Protein AF-A0A2H8TUA4-F1 (afdb_monomer)

Organism: NCBI:txid742174

Nearest PDB structures (foldseek):
  4raj-assembly1_A  TM=9.128E-01  e=1.395E-07  Chlamydomonas reinhardtii
  7eqh-assembly2_B  TM=8.748E-01  e=7.065E-06  Arabidopsis thaliana
  4g7l-assembly1_A  TM=9.009E-01  e=6.701E-05  Rattus norvegicus
  7cka-assembly1_A  TM=8.366E-01  e=1.831E-04  Glycine max
  1rtw-assembly1_D  TM=6.556E-01  e=1.230E-01  Pyrococcus furiosus DSM 3638

Radius of gyration: 21.89 Å; Cα contacts (8 Å, |Δi|>4): 173; chains: 1; bounding box: 57×58×51 Å

Foldseek 3Di:
DLDPLLVLLLLLLVLLLLVLLQVLLVDDDPLNSVLLVVLPQQRQNVLSVQLNCVSQNPCRDPDADPLSVVSVVVQVVCCVVPSCLCLLVSLCVSLCLLPCVVVVLVVVCVSDPPSGSSSSSDGPDDSVVSNVSSVVSVVVSVVPDDPVVVVSSVVSNVVSVVSSVVSSVPSDDDPVVVVVVVVVVVVVVVVVVVVVVVVVVVVVVVD

InterPro domains:
  IPR002051 Haem oxygenase [PR00088] (7-32)
  IPR002051 Haem oxygenase [PR00088] (83-104)
  IPR002051 Haem oxygenase [PR00088] (156-174)
  IPR002051 Haem oxygenase [PTHR10720] (2-172)
  IPR002051 Haem oxygenase [cd19165] (3-171)
  IPR016053 Haem oxygenase-like [PF01126] (10-170)
  IPR016084 Haem oxygenase-like, multi-helical [G3DSA:1.20.910.10] (1-188)
  IPR016084 Haem oxygenase-like, multi-helical [SSF48613] (3-172)

Sequence (207 aa):
MTDSKVWVEGLRRFYVVYQYLEIAMKKEENYNLHKFGQINGLFRTQPFESSLKHYLGDKWPSGITKAMAEYSNYLISLENENHVLLSPFIYHMYMGILSGGQILMAKQRMAFSDGKGSEAFYFDINVREAKNQLRNEMNSLAEKLDDETKLRLLKESKMVYLLNNKLVKEVKVPTEILLIKLIFVIGIFILVILLWKVSKKFLMVLF

pLDDT: mean 90.14, std 9.54, range [46.91, 98.62]

Structure (mmCIF, N/CA/C/O backbone):
data_AF-A0A2H8TUA4-F1
#
_entry.id   AF-A0A2H8TUA4-F1
#
loop_
_atom_site.group_PDB
_atom_site.id
_atom_site.type_symbol
_atom_site.label_atom_id
_atom_site.label_alt_id
_atom_site.label_comp_id
_atom_site.label_asym_id
_atom_site.label_entity_id
_atom_site.label_seq_id
_atom_site.pdbx_PDB_ins_code
_atom_site.Cartn_x
_atom_site.Cartn_y
_atom_site.Cartn_z
_atom_site.occupancy
_atom_site.B_iso_or_equiv
_atom_site.auth_seq_id
_atom_site.auth_comp_id
_atom_site.auth_asym_id
_atom_site.auth_atom_id
_atom_site.pdbx_PDB_model_num
ATOM 1 N N . MET A 1 1 ? 11.057 3.716 -16.770 1.00 46.91 1 MET A N 1
ATOM 2 C CA . MET A 1 1 ? 10.650 2.302 -16.834 1.00 46.91 1 MET A CA 1
ATOM 3 C C . MET A 1 1 ? 9.988 2.151 -18.185 1.00 46.91 1 MET A C 1
ATOM 5 O O . MET A 1 1 ? 8.851 2.561 -18.317 1.00 46.91 1 MET A O 1
ATOM 9 N N . THR A 1 2 ? 10.748 1.739 -19.195 1.00 51.72 2 THR A N 1
ATOM 10 C CA . THR A 1 2 ? 10.261 1.476 -20.564 1.00 51.72 2 THR A CA 1
ATOM 11 C C . THR A 1 2 ? 10.291 -0.020 -20.888 1.00 51.72 2 THR A C 1
ATOM 13 O O . THR A 1 2 ? 9.857 -0.424 -21.955 1.00 51.72 2 THR A O 1
ATOM 16 N N . ASP A 1 3 ? 10.782 -0.847 -19.958 1.00 67.38 3 ASP A N 1
ATOM 17 C CA . ASP A 1 3 ? 10.749 -2.301 -20.065 1.00 67.38 3 ASP A CA 1
ATOM 18 C C . ASP A 1 3 ? 9.440 -2.826 -19.461 1.00 67.38 3 ASP A C 1
ATOM 20 O O . ASP A 1 3 ? 9.183 -2.664 -18.259 1.00 67.38 3 ASP A O 1
ATOM 24 N N . SER A 1 4 ? 8.615 -3.447 -20.306 1.00 73.25 4 SER A N 1
ATOM 25 C CA . SER A 1 4 ? 7.340 -4.051 -19.922 1.00 73.25 4 SER A CA 1
ATOM 26 C C . SER A 1 4 ? 7.505 -5.143 -18.864 1.00 73.25 4 SER A C 1
ATOM 28 O O . SER A 1 4 ? 6.641 -5.267 -18.004 1.00 73.25 4 SER A O 1
ATOM 30 N N . LYS A 1 5 ? 8.629 -5.873 -18.817 1.00 81.12 5 LYS A N 1
ATOM 31 C CA . LYS A 1 5 ? 8.867 -6.921 -17.807 1.00 81.12 5 LYS A CA 1
ATOM 32 C C . LYS A 1 5 ? 9.037 -6.341 -16.408 1.00 81.12 5 LYS A C 1
ATOM 34 O O . LYS A 1 5 ? 8.449 -6.842 -15.455 1.00 81.12 5 LYS A O 1
ATOM 39 N N . VAL A 1 6 ? 9.815 -5.265 -16.284 1.00 83.25 6 VAL A N 1
ATOM 40 C CA . VAL A 1 6 ? 10.033 -4.559 -15.007 1.00 83.25 6 VAL A CA 1
ATOM 41 C C . VAL A 1 6 ? 8.715 -3.970 -14.498 1.00 83.25 6 VAL A C 1
ATOM 43 O O . VAL A 1 6 ? 8.428 -4.027 -13.303 1.00 83.25 6 VAL A O 1
ATOM 46 N N . TRP A 1 7 ? 7.910 -3.420 -15.410 1.00 84.94 7 TRP A N 1
ATOM 47 C CA . TRP A 1 7 ? 6.588 -2.884 -15.100 1.00 84.94 7 TRP A CA 1
ATOM 48 C C . TRP A 1 7 ? 5.627 -3.965 -14.589 1.00 84.94 7 TRP A C 1
ATOM 50 O O . TRP A 1 7 ? 5.061 -3.838 -13.502 1.00 84.94 7 TRP A O 1
ATOM 60 N N . VAL A 1 8 ? 5.498 -5.054 -15.345 1.00 88.44 8 VAL A N 1
ATOM 61 C CA . VAL A 1 8 ? 4.614 -6.182 -15.037 1.00 88.44 8 VAL A CA 1
ATOM 62 C C . VAL A 1 8 ? 4.986 -6.852 -13.723 1.00 88.44 8 VAL A C 1
ATOM 64 O O . VAL A 1 8 ? 4.109 -7.176 -12.925 1.00 88.44 8 VAL A O 1
ATOM 67 N N . GLU A 1 9 ? 6.278 -7.011 -13.448 1.00 89.56 9 GLU A N 1
ATOM 68 C CA . GLU A 1 9 ? 6.712 -7.623 -12.197 1.00 89.56 9 GLU A CA 1
ATOM 69 C C . GLU A 1 9 ? 6.436 -6.718 -10.986 1.00 89.56 9 GLU A C 1
ATOM 71 O O . GLU A 1 9 ? 6.086 -7.208 -9.912 1.00 89.56 9 GLU A O 1
ATOM 76 N N . GLY A 1 10 ? 6.507 -5.394 -11.163 1.00 91.00 10 GLY A N 1
ATOM 77 C CA . GLY A 1 10 ? 6.027 -4.438 -10.167 1.00 91.00 10 GLY A CA 1
ATOM 78 C C . GLY A 1 10 ? 4.527 -4.592 -9.901 1.00 91.00 10 GLY A C 1
ATOM 79 O O . GLY A 1 10 ? 4.127 -4.745 -8.746 1.00 91.00 10 GLY A O 1
ATOM 80 N N . LEU A 1 11 ? 3.708 -4.614 -10.959 1.00 92.25 11 LEU A N 1
ATOM 81 C CA . LEU A 1 11 ? 2.258 -4.811 -10.854 1.00 92.25 11 LEU A CA 1
ATOM 82 C C . LEU A 1 11 ? 1.916 -6.093 -10.081 1.00 92.25 11 LEU A C 1
ATOM 84 O O . LEU A 1 11 ? 1.152 -6.055 -9.120 1.00 92.25 11 LEU A O 1
ATOM 88 N N . ARG A 1 12 ? 2.521 -7.219 -10.469 1.00 92.69 12 ARG A N 1
ATOM 89 C CA . ARG A 1 12 ? 2.237 -8.549 -9.913 1.00 92.69 12 ARG A CA 1
ATOM 90 C C . ARG A 1 12 ? 2.533 -8.646 -8.419 1.00 92.69 12 ARG A C 1
ATOM 92 O O . ARG A 1 12 ? 1.794 -9.281 -7.672 1.00 92.69 12 ARG A O 1
ATOM 99 N N . ARG A 1 13 ? 3.613 -8.008 -7.975 1.00 93.69 13 ARG A N 1
ATOM 100 C CA . ARG A 1 13 ? 4.039 -8.032 -6.571 1.00 93.69 13 ARG A CA 1
ATOM 101 C C . ARG A 1 13 ? 3.135 -7.203 -5.682 1.00 93.69 13 ARG A C 1
ATOM 103 O O . ARG A 1 13 ? 2.771 -7.653 -4.601 1.00 93.69 13 ARG A O 1
ATOM 110 N N . PHE A 1 14 ? 2.761 -6.011 -6.139 1.00 95.56 14 PHE A N 1
ATOM 111 C CA . PHE A 1 14 ? 1.869 -5.148 -5.374 1.00 95.56 14 PHE A CA 1
ATOM 112 C C . PHE A 1 14 ? 0.414 -5.624 -5.416 1.00 95.56 14 PHE A C 1
ATOM 114 O O . PHE A 1 14 ? -0.281 -5.437 -4.423 1.00 95.56 14 PHE A O 1
ATOM 121 N N . TYR A 1 15 ? -0.020 -6.307 -6.482 1.00 95.62 15 TYR A N 1
ATOM 122 C CA . TYR A 1 15 ? -1.340 -6.946 -6.555 1.00 95.62 15 TYR A CA 1
ATOM 123 C C . TYR A 1 15 ? -1.636 -7.815 -5.327 1.00 95.62 15 TYR A C 1
ATOM 125 O O . TYR A 1 15 ? -2.668 -7.627 -4.693 1.00 95.62 15 TYR A O 1
ATOM 133 N N . VAL A 1 16 ? -0.709 -8.699 -4.940 1.00 94.25 16 VAL A N 1
ATOM 134 C CA . VAL A 1 16 ? -0.901 -9.597 -3.786 1.00 94.25 16 VAL A CA 1
ATOM 135 C C . VAL A 1 16 ? -1.083 -8.818 -2.480 1.00 94.25 16 VAL A C 1
ATOM 137 O O . VAL A 1 16 ? -1.882 -9.210 -1.633 1.00 94.25 16 VAL A O 1
ATOM 140 N N . VAL A 1 17 ? -0.392 -7.684 -2.328 1.00 97.00 17 VAL A N 1
ATOM 141 C CA . VAL A 1 17 ? -0.543 -6.814 -1.153 1.00 97.00 17 VAL A CA 1
ATOM 142 C C . VAL A 1 17 ? -1.923 -6.153 -1.146 1.00 97.00 17 VAL A C 1
ATOM 144 O O . VAL A 1 17 ? -2.620 -6.225 -0.138 1.00 97.00 17 VAL A O 1
ATOM 147 N N . TYR A 1 18 ? -2.349 -5.548 -2.260 1.00 97.69 18 TYR A N 1
ATOM 148 C CA . TYR A 1 18 ? -3.673 -4.917 -2.357 1.00 97.69 18 TYR A CA 1
ATOM 149 C C . TYR A 1 18 ? -4.806 -5.921 -2.160 1.00 97.69 18 TYR A C 1
ATOM 151 O O . TYR A 1 18 ? -5.717 -5.653 -1.382 1.00 97.69 18 TYR A O 1
ATOM 159 N N . GLN A 1 19 ? -4.708 -7.092 -2.789 1.00 96.50 19 GLN A N 1
ATOM 160 C CA . GLN A 1 19 ? -5.686 -8.163 -2.639 1.00 96.50 19 GLN A CA 1
ATOM 161 C C . GLN A 1 19 ? -5.851 -8.564 -1.173 1.00 96.50 19 GLN A C 1
ATOM 163 O O . GLN A 1 19 ? -6.978 -8.648 -0.685 1.00 96.50 19 GLN A O 1
ATOM 168 N N . TYR A 1 20 ? -4.743 -8.761 -0.454 1.00 97.19 20 TYR A N 1
ATOM 169 C CA . TYR A 1 20 ? -4.793 -9.108 0.962 1.00 97.19 20 TYR A CA 1
ATOM 170 C C . TYR A 1 20 ? -5.475 -8.015 1.791 1.00 97.19 20 TYR A C 1
ATOM 172 O O . TYR A 1 20 ? -6.415 -8.288 2.536 1.00 97.19 20 TYR A O 1
ATOM 180 N N . LEU A 1 21 ? -5.029 -6.764 1.637 1.00 97.69 21 LEU A N 1
ATOM 181 C CA . LEU A 1 21 ? -5.564 -5.634 2.399 1.00 97.69 21 LEU A CA 1
ATOM 182 C C . LEU A 1 21 ? -7.048 -5.389 2.097 1.00 97.69 21 LEU A C 1
ATOM 184 O O . LEU A 1 21 ? -7.801 -5.030 2.994 1.00 97.69 21 LEU A O 1
ATOM 188 N N . GLU A 1 22 ? -7.495 -5.604 0.861 1.00 97.44 22 GLU A N 1
ATOM 189 C CA . GLU A 1 22 ? -8.906 -5.468 0.485 1.00 97.44 22 GLU A CA 1
ATOM 190 C C . GLU A 1 22 ? -9.790 -6.589 1.016 1.00 97.44 22 GLU A C 1
ATOM 192 O O . GLU A 1 22 ? -10.940 -6.333 1.367 1.00 97.44 22 GLU A O 1
ATOM 197 N N . ILE A 1 23 ? -9.272 -7.814 1.108 1.00 95.50 23 ILE A N 1
ATOM 198 C CA . ILE A 1 23 ? -9.969 -8.902 1.802 1.00 95.50 23 ILE A CA 1
ATOM 199 C C . ILE A 1 23 ? -10.092 -8.563 3.289 1.00 95.50 23 ILE A C 1
ATOM 201 O O . ILE A 1 23 ? -11.186 -8.675 3.837 1.00 95.50 23 ILE A O 1
ATOM 205 N N . ALA A 1 24 ? -9.014 -8.089 3.919 1.00 94.06 24 ALA A N 1
ATOM 206 C CA . ALA A 1 24 ? -9.027 -7.677 5.320 1.00 94.06 24 ALA A CA 1
ATOM 207 C C . ALA A 1 24 ? -10.022 -6.530 5.574 1.00 94.06 24 ALA A C 1
ATOM 209 O O . ALA A 1 24 ? -10.840 -6.624 6.480 1.00 94.06 24 ALA A O 1
ATOM 210 N N . MET A 1 25 ? -10.052 -5.501 4.718 1.00 94.88 25 MET A N 1
ATOM 211 C CA . MET A 1 25 ? -11.029 -4.405 4.815 1.00 94.88 25 MET A CA 1
ATOM 212 C C . MET A 1 25 ? -12.484 -4.858 4.636 1.00 94.88 25 MET A C 1
ATOM 214 O O . MET A 1 25 ? -13.387 -4.133 5.022 1.00 94.88 25 MET A O 1
ATOM 218 N N . LYS A 1 26 ? -12.767 -6.019 4.044 1.00 92.62 26 LYS A N 1
ATOM 219 C CA . LYS A 1 26 ? -14.152 -6.514 3.941 1.00 92.62 26 LYS A CA 1
ATOM 220 C C . LYS A 1 26 ? -14.632 -7.211 5.212 1.00 92.62 26 LYS A C 1
ATOM 222 O O . LYS A 1 26 ? -15.828 -7.466 5.326 1.00 92.62 26 LYS A O 1
ATOM 227 N N . LYS A 1 27 ? -13.731 -7.542 6.138 1.00 88.12 27 LYS A N 1
ATOM 228 C CA . LYS A 1 27 ? -14.092 -8.189 7.398 1.00 88.12 27 LYS A CA 1
ATOM 229 C C . LYS A 1 27 ? -14.701 -7.165 8.350 1.00 88.12 27 LYS A C 1
ATOM 231 O O . LYS A 1 27 ? -14.191 -6.056 8.522 1.00 88.12 27 LYS A O 1
ATOM 236 N N . GLU A 1 28 ? -15.811 -7.544 8.966 1.00 78.62 28 GLU A N 1
ATOM 237 C CA . GLU A 1 28 ? -16.419 -6.768 10.036 1.00 78.62 28 GLU A CA 1
ATOM 238 C C . GLU A 1 28 ? -15.830 -7.235 11.366 1.00 78.62 28 GLU A C 1
ATOM 240 O O . GLU A 1 28 ? -16.169 -8.295 11.883 1.00 78.62 28 GLU A O 1
ATOM 245 N N . GLU A 1 29 ? -14.887 -6.456 11.884 1.00 78.44 29 GLU A N 1
ATOM 246 C CA . GLU A 1 29 ? -14.172 -6.738 13.125 1.00 78.44 29 GLU A CA 1
ATOM 247 C C . GLU A 1 29 ? -14.068 -5.475 13.991 1.00 78.44 29 GLU A C 1
ATOM 249 O O . GLU A 1 29 ? -14.422 -4.360 13.581 1.00 78.44 29 GLU A O 1
ATOM 254 N N . ASN A 1 30 ? -13.534 -5.649 15.202 1.00 67.00 30 ASN A N 1
ATOM 255 C CA . ASN A 1 30 ? -13.221 -4.548 16.102 1.00 67.00 30 ASN A CA 1
ATOM 256 C C . ASN A 1 30 ? -12.363 -3.481 15.398 1.00 67.00 30 ASN A C 1
ATOM 258 O O . ASN A 1 30 ? -11.521 -3.774 14.552 1.00 67.00 30 ASN A O 1
ATOM 262 N N . TYR A 1 31 ? -12.591 -2.217 15.762 1.00 76.06 31 TYR A N 1
ATOM 263 C CA . TYR A 1 31 ? -11.942 -1.029 15.187 1.00 76.06 31 TYR A CA 1
ATOM 264 C C . TYR A 1 31 ? -12.339 -0.658 13.742 1.00 76.06 31 TYR A C 1
ATOM 266 O O . TYR A 1 31 ? -11.940 0.407 13.273 1.00 76.06 31 TYR A O 1
ATOM 274 N N . ASN A 1 32 ? -13.234 -1.420 13.097 1.00 83.06 32 ASN A N 1
ATOM 275 C CA . ASN A 1 32 ? -13.940 -1.051 11.860 1.00 83.06 32 ASN A CA 1
ATOM 276 C C . ASN A 1 32 ? -13.032 -0.695 10.663 1.00 83.06 32 ASN A C 1
ATOM 278 O O . ASN A 1 32 ? -13.257 0.322 10.000 1.00 83.06 32 ASN A O 1
ATOM 282 N N . LEU A 1 33 ? -12.034 -1.527 10.334 1.00 91.19 33 LEU A N 1
ATOM 283 C CA . L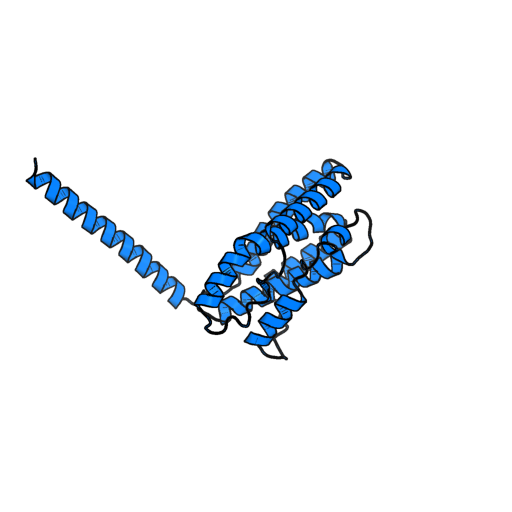EU A 1 33 ? -11.208 -1.297 9.133 1.00 91.19 33 LEU A CA 1
ATOM 284 C C . LEU A 1 33 ? -12.026 -1.266 7.829 1.00 91.19 33 LEU A C 1
ATOM 286 O O . LEU A 1 33 ? -11.604 -0.646 6.853 1.00 91.19 33 LEU A O 1
ATOM 290 N N . HIS A 1 34 ? -13.232 -1.836 7.831 1.00 91.44 34 HIS A N 1
ATOM 291 C CA . HIS A 1 34 ? -14.175 -1.736 6.720 1.00 91.44 34 HIS A CA 1
ATOM 292 C C . HIS A 1 34 ? -14.546 -0.310 6.318 1.00 91.44 34 HIS A C 1
ATOM 294 O O . HIS A 1 34 ? -14.913 -0.089 5.165 1.00 91.44 34 HIS A O 1
ATOM 300 N N . LYS A 1 35 ? -14.392 0.677 7.207 1.00 93.44 35 LYS A N 1
ATOM 301 C CA . LYS A 1 35 ? -14.627 2.086 6.870 1.00 93.44 35 LYS A CA 1
ATOM 302 C C . LYS A 1 35 ? -13.670 2.604 5.803 1.00 93.44 35 LYS A C 1
ATOM 304 O O . LYS A 1 35 ? -14.096 3.326 4.907 1.00 93.44 35 LYS A O 1
ATOM 309 N N . PHE A 1 36 ? -12.409 2.162 5.814 1.00 95.50 36 PHE A N 1
ATOM 310 C CA . PHE A 1 36 ? -11.481 2.458 4.717 1.00 95.50 36 PHE A CA 1
ATOM 311 C C . PHE A 1 36 ? -12.000 1.893 3.387 1.00 95.50 36 PHE A C 1
ATOM 313 O O . PHE A 1 36 ? -11.874 2.540 2.350 1.00 95.50 36 PHE A O 1
ATOM 320 N N . GLY A 1 37 ? -12.631 0.715 3.418 1.00 92.12 37 GLY A N 1
ATOM 321 C CA . GLY A 1 37 ? -13.225 0.078 2.243 1.00 92.12 37 GLY A CA 1
ATOM 322 C C . GLY A 1 37 ? -14.530 0.703 1.746 1.00 92.12 37 GLY A C 1
ATOM 323 O O . GLY A 1 37 ? -14.942 0.411 0.627 1.00 92.12 37 GLY A O 1
ATOM 324 N N . GLN A 1 38 ? -15.161 1.585 2.526 1.00 93.88 38 GLN A N 1
ATOM 325 C CA . GLN A 1 38 ? -16.348 2.344 2.111 1.00 93.88 38 GLN A CA 1
ATOM 326 C C . GLN A 1 38 ? -16.000 3.586 1.277 1.00 93.88 38 GLN A C 1
ATOM 328 O O . GLN A 1 38 ? -16.890 4.205 0.693 1.00 93.88 38 GLN A O 1
ATOM 333 N N . ILE A 1 39 ? -14.715 3.946 1.182 1.00 95.38 39 ILE A N 1
ATOM 334 C CA . ILE A 1 39 ? -14.248 5.012 0.294 1.00 95.38 39 ILE A CA 1
ATOM 335 C C . ILE A 1 39 ? -14.488 4.566 -1.153 1.00 95.38 39 ILE A C 1
ATOM 337 O O . ILE A 1 39 ? -13.837 3.650 -1.664 1.00 95.38 39 ILE A O 1
ATOM 341 N N . ASN A 1 40 ? -15.452 5.214 -1.811 1.00 92.94 40 ASN A N 1
ATOM 342 C CA . ASN A 1 40 ? -15.892 4.826 -3.146 1.00 92.94 40 ASN A CA 1
ATOM 343 C C . ASN A 1 40 ? -14.726 4.844 -4.147 1.00 92.94 40 ASN A C 1
ATOM 345 O O . ASN A 1 40 ? -13.887 5.745 -4.133 1.00 92.94 40 ASN A O 1
ATOM 349 N N . GLY A 1 41 ? -14.672 3.830 -5.009 1.00 94.44 41 GLY A N 1
ATOM 350 C CA . GLY A 1 41 ? -13.649 3.692 -6.042 1.00 94.44 41 GLY A CA 1
ATOM 351 C C . GLY A 1 41 ? -12.228 3.468 -5.517 1.00 94.44 41 GLY A C 1
ATOM 352 O O . GLY A 1 41 ? -11.291 3.526 -6.310 1.00 94.44 41 GLY A O 1
ATOM 353 N N . LEU A 1 42 ? -12.019 3.207 -4.221 1.00 95.81 42 LEU A N 1
ATOM 354 C CA . LEU A 1 42 ? -10.672 3.049 -3.672 1.00 95.81 42 LEU A CA 1
ATOM 355 C C . LEU A 1 42 ? -10.017 1.726 -4.097 1.00 95.81 42 LEU A C 1
ATOM 357 O O . LEU A 1 42 ? -8.874 1.740 -4.551 1.00 95.81 42 LEU A O 1
ATOM 361 N N . PHE A 1 43 ? -10.742 0.608 -4.003 1.00 97.31 43 PHE A N 1
ATOM 362 C CA . PHE A 1 43 ? -10.227 -0.748 -4.245 1.00 97.31 43 PHE A CA 1
ATOM 363 C C . PHE A 1 43 ? -9.527 -0.910 -5.595 1.00 97.31 43 PHE A C 1
ATOM 365 O O . PHE A 1 43 ? -9.982 -0.409 -6.623 1.00 97.31 43 PHE A O 1
ATOM 372 N N . ARG A 1 44 ? -8.395 -1.611 -5.570 1.00 96.75 44 ARG A N 1
ATOM 373 C CA . ARG A 1 44 ? -7.441 -1.785 -6.660 1.00 96.75 44 ARG A CA 1
ATOM 374 C C . ARG A 1 44 ? -7.263 -3.227 -7.120 1.00 96.75 44 ARG A C 1
ATOM 376 O O . ARG A 1 44 ? -6.720 -3.388 -8.206 1.00 96.75 44 ARG A O 1
ATOM 383 N N . THR A 1 45 ? -7.738 -4.251 -6.407 1.00 96.88 45 THR A N 1
ATOM 384 C CA . THR A 1 45 ? -7.576 -5.664 -6.828 1.00 96.88 45 THR A CA 1
ATOM 385 C C . THR A 1 45 ? -8.005 -5.898 -8.281 1.00 96.88 45 THR A C 1
ATOM 387 O O . THR A 1 45 ? -7.197 -6.339 -9.096 1.00 96.88 45 THR A O 1
ATOM 390 N N . GLN A 1 46 ? -9.238 -5.521 -8.637 1.00 96.06 46 GLN A N 1
ATOM 391 C CA . GLN A 1 46 ? -9.760 -5.665 -10.003 1.00 96.06 46 GLN A CA 1
ATOM 392 C C . GLN A 1 46 ? -8.997 -4.805 -11.034 1.00 96.06 46 GLN A C 1
ATOM 394 O O . GLN A 1 46 ? -8.630 -5.319 -12.092 1.00 96.06 46 GLN A O 1
ATOM 399 N N . PRO A 1 47 ? -8.690 -3.520 -10.761 1.00 95.81 47 PRO A N 1
ATOM 400 C CA . PRO A 1 47 ? -7.788 -2.741 -11.606 1.00 95.81 47 PRO A CA 1
ATOM 401 C C . PRO A 1 47 ? -6.411 -3.384 -11.843 1.00 95.81 47 PRO A C 1
ATOM 403 O O . PRO A 1 47 ? -5.933 -3.394 -12.976 1.00 95.81 47 PRO A O 1
ATOM 406 N N . PHE A 1 48 ? -5.782 -3.962 -10.813 1.00 95.50 48 PHE A N 1
ATOM 407 C CA . PHE A 1 48 ? -4.528 -4.708 -10.962 1.00 95.50 48 PHE A CA 1
ATOM 408 C C . PHE A 1 48 ? -4.704 -5.951 -11.841 1.00 95.50 48 PHE A C 1
ATOM 410 O O . PHE A 1 48 ? -3.872 -6.182 -12.717 1.00 95.50 48 PHE A O 1
ATOM 417 N N . GLU A 1 49 ? -5.779 -6.721 -11.648 1.00 94.62 49 GLU A N 1
ATOM 418 C CA . GLU A 1 49 ? -6.129 -7.881 -12.484 1.00 94.62 49 GLU A CA 1
ATOM 419 C C . GLU A 1 49 ? -6.283 -7.493 -13.954 1.00 94.62 49 GLU A C 1
ATOM 421 O O . GLU A 1 49 ? -5.693 -8.133 -14.823 1.00 94.62 49 GLU A O 1
ATOM 426 N N . SER A 1 50 ? -7.006 -6.406 -14.236 1.00 93.56 50 SER A N 1
ATOM 427 C CA . SER A 1 50 ? -7.171 -5.884 -15.596 1.00 93.56 50 SER A CA 1
ATOM 428 C C . SER A 1 50 ? -5.827 -5.519 -16.224 1.00 93.56 50 SER A C 1
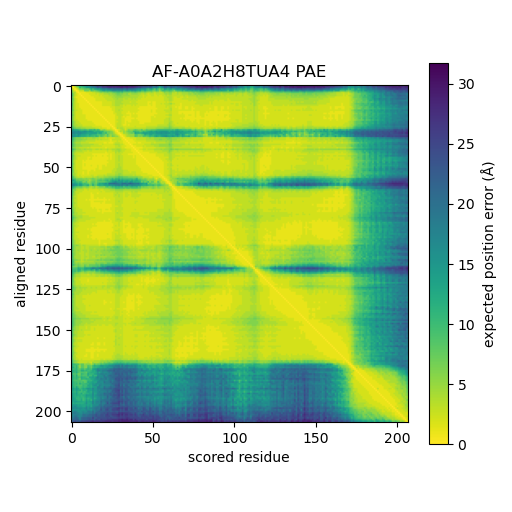ATOM 430 O O . SER A 1 50 ? -5.522 -5.943 -17.342 1.00 93.56 50 SER A O 1
ATOM 432 N N . SER A 1 51 ? -4.991 -4.777 -15.491 1.00 92.75 51 SER A N 1
ATOM 433 C CA . SER A 1 51 ? -3.675 -4.376 -15.983 1.00 92.75 51 SER A CA 1
ATOM 434 C C . SER A 1 51 ? -2.764 -5.569 -16.237 1.00 92.75 51 SER A C 1
ATOM 436 O O . SER A 1 51 ? -2.071 -5.627 -17.248 1.00 92.75 51 SER A O 1
ATOM 438 N N . LEU A 1 52 ? -2.766 -6.556 -15.349 1.00 92.38 52 LEU A N 1
ATOM 439 C CA . LEU A 1 52 ? -1.918 -7.726 -15.501 1.00 92.38 52 LEU A CA 1
ATOM 440 C C . LEU A 1 52 ? -2.419 -8.679 -16.594 1.00 92.38 52 LEU A C 1
ATOM 442 O O . LEU A 1 52 ? -1.594 -9.184 -17.354 1.00 92.38 52 LEU A O 1
ATOM 446 N N . LYS A 1 53 ? -3.737 -8.849 -16.756 1.00 91.88 53 LYS A N 1
ATOM 447 C CA . LYS A 1 53 ? -4.332 -9.574 -17.889 1.00 91.88 53 LYS A CA 1
ATOM 448 C C . LYS A 1 53 ? -3.956 -8.938 -19.225 1.00 91.88 53 LYS A C 1
ATOM 450 O O . LYS A 1 53 ? -3.665 -9.661 -20.174 1.00 91.88 53 LYS A O 1
ATOM 455 N N . HIS A 1 54 ? -3.905 -7.608 -19.301 1.00 90.44 54 HIS A N 1
ATOM 456 C CA . HIS A 1 54 ? -3.452 -6.915 -20.507 1.00 90.44 54 HIS A CA 1
ATOM 457 C C . HIS A 1 54 ? -2.019 -7.315 -20.905 1.00 90.44 54 HIS A C 1
ATOM 459 O O . HIS A 1 54 ? -1.756 -7.548 -22.082 1.00 90.44 54 HIS A O 1
ATOM 465 N N . TYR A 1 55 ? -1.102 -7.444 -19.940 1.00 87.94 55 TYR A N 1
ATOM 466 C CA . TYR A 1 55 ? 0.303 -7.750 -20.230 1.00 87.94 55 TYR A CA 1
ATOM 467 C C . TYR A 1 55 ? 0.649 -9.242 -20.309 1.00 87.94 55 TYR A C 1
ATOM 469 O O . TYR A 1 55 ? 1.593 -9.610 -21.006 1.00 87.94 55 TYR A O 1
ATOM 477 N N . LEU A 1 56 ? -0.052 -10.092 -19.558 1.00 88.62 56 LEU A N 1
ATOM 478 C CA . LEU A 1 56 ? 0.291 -11.508 -19.372 1.00 88.62 56 LEU A CA 1
ATOM 479 C C . LEU A 1 56 ? -0.763 -12.472 -19.938 1.00 88.62 56 LEU A C 1
ATOM 481 O O . LEU A 1 56 ? -0.529 -13.681 -19.963 1.00 88.62 56 LEU A O 1
ATOM 485 N N . GLY A 1 57 ? -1.908 -11.958 -20.394 1.00 88.81 57 GLY A N 1
ATOM 486 C CA . GLY A 1 57 ? -3.054 -12.760 -20.815 1.00 88.81 57 GLY A CA 1
ATOM 487 C C . GLY A 1 57 ? -3.804 -13.404 -19.643 1.00 88.81 57 GLY A C 1
ATOM 488 O O . GLY A 1 57 ? -3.526 -13.147 -18.472 1.00 88.81 57 GLY A O 1
ATOM 489 N N . ASP A 1 58 ? -4.762 -14.276 -19.962 1.00 84.69 58 ASP A N 1
ATOM 490 C CA . ASP A 1 58 ? -5.662 -14.901 -18.975 1.00 84.69 58 ASP A CA 1
ATOM 491 C C . ASP A 1 58 ? -4.965 -15.873 -18.007 1.00 84.69 58 ASP A C 1
ATOM 493 O O . ASP A 1 58 ? -5.490 -16.177 -16.938 1.00 84.69 58 ASP A O 1
ATOM 497 N N . LYS A 1 59 ? -3.780 -16.377 -18.371 1.00 81.12 59 LYS A N 1
ATOM 498 C CA . LYS A 1 59 ? -2.997 -17.346 -17.585 1.00 81.12 59 LYS A CA 1
ATOM 499 C C . LYS A 1 59 ? -1.700 -16.728 -17.062 1.00 81.12 59 LYS A C 1
ATOM 501 O O . LYS A 1 59 ? -0.622 -17.305 -17.199 1.00 81.12 59 LYS A O 1
ATOM 506 N N . TRP A 1 60 ? -1.803 -15.537 -16.483 1.00 80.50 60 TRP A N 1
ATOM 507 C CA . TRP A 1 60 ? -0.702 -14.887 -15.776 1.00 80.50 60 TRP A CA 1
ATOM 508 C C . TRP A 1 60 ? -0.049 -15.786 -14.697 1.00 80.50 60 TRP A C 1
ATOM 510 O O . TRP A 1 60 ? -0.750 -16.534 -14.010 1.00 80.50 60 TRP A O 1
ATOM 520 N N . PRO A 1 61 ? 1.289 -15.748 -14.522 1.00 66.81 61 PRO A N 1
ATOM 521 C CA . PRO A 1 61 ? 1.998 -16.676 -13.641 1.00 66.81 61 PRO A CA 1
ATOM 522 C C . PRO A 1 61 ? 1.742 -16.412 -12.150 1.00 66.81 61 PRO A C 1
ATOM 524 O O . PRO A 1 61 ? 1.883 -15.285 -11.671 1.00 66.81 61 PRO A O 1
ATOM 527 N N . SER A 1 62 ? 1.492 -17.478 -11.389 1.00 66.25 62 SER A N 1
ATOM 528 C CA . SER A 1 62 ? 1.210 -17.449 -9.943 1.00 66.25 62 SER A CA 1
ATOM 529 C C . SER A 1 62 ? 2.448 -17.535 -9.034 1.00 66.25 62 SER A C 1
ATOM 531 O O . SER A 1 62 ? 2.316 -17.634 -7.817 1.00 66.25 62 SER A O 1
ATOM 533 N N . GLY A 1 63 ? 3.667 -17.514 -9.585 1.00 82.31 63 GLY A N 1
ATOM 534 C CA . GLY A 1 63 ? 4.888 -17.794 -8.817 1.00 82.31 63 GLY A CA 1
ATOM 535 C C . GLY A 1 63 ? 5.223 -16.728 -7.767 1.00 82.31 63 GLY A C 1
ATOM 536 O O . GLY A 1 63 ? 5.669 -15.638 -8.107 1.00 82.31 63 GLY A O 1
ATOM 537 N N . ILE A 1 64 ? 5.061 -17.020 -6.482 1.00 86.62 64 ILE A N 1
ATOM 538 C CA . ILE A 1 64 ? 5.365 -16.082 -5.390 1.00 86.62 64 ILE A CA 1
ATOM 539 C C . ILE A 1 64 ? 6.889 -15.936 -5.221 1.00 86.62 64 ILE A C 1
ATOM 541 O O . ILE A 1 64 ? 7.608 -16.931 -5.148 1.00 86.62 64 ILE A O 1
ATOM 545 N N . THR A 1 65 ? 7.400 -14.699 -5.162 1.00 92.00 65 THR A N 1
ATOM 546 C CA . THR A 1 65 ? 8.818 -14.455 -4.832 1.00 92.00 65 THR A CA 1
ATOM 547 C C . THR A 1 65 ? 9.047 -14.476 -3.323 1.00 92.00 65 THR A C 1
ATOM 549 O O . THR A 1 65 ? 8.105 -14.385 -2.536 1.00 92.00 65 THR A O 1
ATOM 552 N N . LYS A 1 66 ? 10.311 -14.539 -2.891 1.00 94.25 66 LYS A N 1
ATOM 553 C CA . LYS A 1 66 ? 10.650 -14.513 -1.464 1.00 94.25 66 LYS A CA 1
ATOM 554 C C . LYS A 1 66 ? 10.115 -13.252 -0.776 1.00 94.25 66 LYS A C 1
ATOM 556 O O . LYS A 1 66 ? 9.456 -13.380 0.251 1.00 94.25 66 LYS A O 1
ATOM 561 N N . ALA A 1 67 ? 10.311 -12.059 -1.347 1.00 95.38 67 ALA A N 1
ATOM 562 C CA . 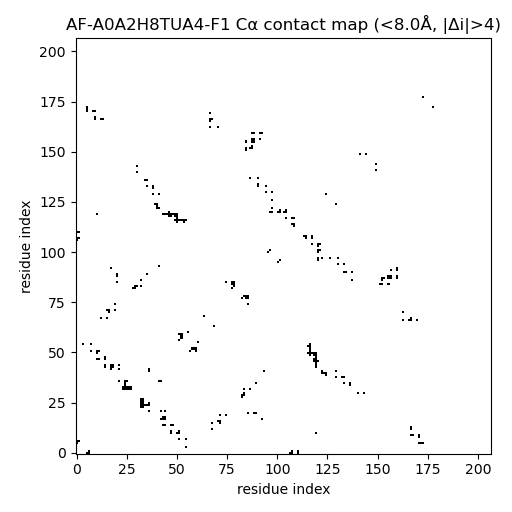ALA A 1 67 ? 9.777 -10.833 -0.752 1.00 95.38 67 ALA A CA 1
ATOM 563 C C . ALA A 1 67 ? 8.241 -10.792 -0.728 1.00 95.38 67 ALA A C 1
ATOM 565 O O . ALA A 1 67 ? 7.683 -10.262 0.228 1.00 95.38 67 ALA A O 1
ATOM 566 N N . MET A 1 68 ? 7.553 -11.357 -1.729 1.00 95.25 68 MET A N 1
ATOM 567 C CA . MET A 1 68 ? 6.087 -11.472 -1.698 1.00 95.25 68 MET A CA 1
ATOM 568 C C . MET A 1 68 ? 5.631 -12.366 -0.541 1.00 95.25 68 MET A C 1
ATOM 570 O O . MET A 1 68 ? 4.762 -11.963 0.224 1.00 95.25 68 MET A O 1
ATOM 574 N N . ALA A 1 69 ? 6.255 -13.537 -0.376 1.00 95.75 69 ALA A N 1
ATOM 575 C CA . ALA A 1 69 ? 5.946 -14.450 0.722 1.00 95.75 69 ALA A CA 1
ATOM 576 C C . ALA A 1 69 ? 6.231 -13.815 2.092 1.00 95.75 69 ALA A C 1
ATOM 578 O O . ALA A 1 69 ? 5.396 -13.893 2.987 1.00 95.75 69 ALA A O 1
ATOM 579 N N . GLU A 1 70 ? 7.378 -13.143 2.250 1.00 97.31 70 GLU A N 1
ATOM 580 C CA . GLU A 1 70 ? 7.709 -12.405 3.477 1.00 97.31 70 GLU A CA 1
ATOM 581 C C . GLU A 1 70 ? 6.661 -11.334 3.798 1.00 97.31 70 GLU A C 1
ATOM 583 O O . GLU A 1 70 ? 6.245 -11.216 4.947 1.00 97.31 70 GLU A O 1
ATOM 588 N N . TYR A 1 71 ? 6.213 -10.575 2.793 1.00 98.06 71 TYR A N 1
ATOM 589 C CA . TYR A 1 71 ? 5.193 -9.543 2.971 1.00 98.06 71 TYR A CA 1
ATOM 590 C C . TYR A 1 71 ? 3.856 -10.155 3.395 1.00 98.06 71 TYR A C 1
ATOM 592 O O . TYR A 1 71 ? 3.295 -9.754 4.412 1.00 98.06 71 TYR A O 1
ATOM 600 N N . SER A 1 72 ? 3.355 -11.143 2.648 1.00 96.81 72 SER A N 1
ATOM 601 C CA . SER A 1 72 ? 2.073 -11.792 2.935 1.00 96.81 72 SER A CA 1
ATOM 602 C C . SER A 1 72 ? 2.067 -12.453 4.311 1.00 96.81 72 SER A C 1
ATOM 604 O O . SER A 1 72 ? 1.135 -12.238 5.077 1.00 96.81 72 SER A O 1
ATOM 606 N N . ASN A 1 73 ? 3.128 -13.181 4.670 1.00 98.00 73 ASN A N 1
ATOM 607 C CA . ASN A 1 73 ? 3.243 -13.805 5.989 1.00 98.00 73 ASN A CA 1
ATOM 608 C C . ASN A 1 73 ? 3.263 -12.766 7.112 1.00 98.00 73 ASN A C 1
ATOM 610 O O . ASN A 1 73 ? 2.691 -13.004 8.173 1.00 98.00 73 ASN A O 1
ATOM 614 N N . TYR A 1 74 ? 3.886 -11.608 6.880 1.00 98.56 74 TYR A N 1
ATOM 615 C CA . TYR A 1 74 ? 3.872 -10.525 7.853 1.00 98.56 74 TYR A CA 1
ATOM 616 C C . TYR A 1 74 ? 2.463 -9.957 8.047 1.00 98.56 74 TYR A C 1
ATOM 618 O O . TYR A 1 74 ? 2.012 -9.849 9.184 1.00 98.56 74 TYR A O 1
ATOM 626 N N . LEU A 1 75 ? 1.729 -9.682 6.963 1.00 98.31 75 LEU A N 1
ATOM 627 C CA . LEU A 1 75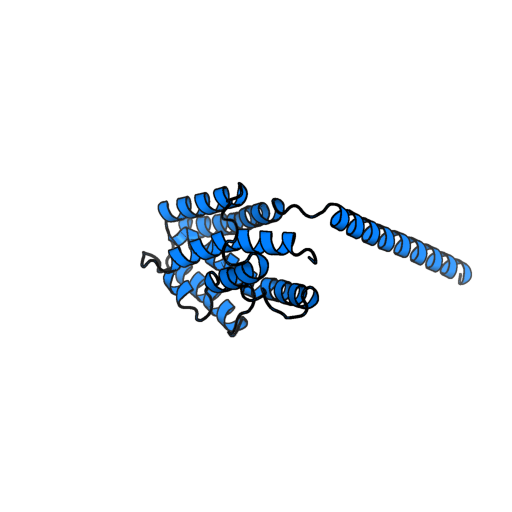 ? 0.335 -9.229 7.052 1.00 98.31 75 LEU A CA 1
ATOM 628 C C . LEU A 1 75 ? -0.557 -10.247 7.772 1.00 98.31 75 LEU A C 1
ATOM 630 O O . LEU A 1 75 ? -1.324 -9.855 8.644 1.00 98.31 75 LEU A O 1
ATOM 634 N N . ILE A 1 76 ? -0.399 -11.541 7.476 1.00 97.56 76 ILE A N 1
ATOM 635 C CA . ILE A 1 76 ? -1.103 -12.626 8.179 1.00 97.56 76 ILE A CA 1
ATOM 636 C C . ILE A 1 76 ? -0.772 -12.610 9.672 1.00 97.56 76 ILE A C 1
ATOM 638 O O . ILE A 1 76 ? -1.666 -12.730 10.505 1.00 97.56 76 ILE A O 1
ATOM 642 N N . SER A 1 77 ? 0.502 -12.435 10.030 1.00 98.19 77 SER A N 1
ATOM 643 C CA . SER A 1 77 ? 0.903 -12.377 11.438 1.00 98.19 77 SER A CA 1
ATOM 644 C C . SER A 1 77 ? 0.293 -11.181 12.172 1.00 98.19 77 SER A C 1
ATOM 646 O O . SER A 1 77 ? -0.173 -11.350 13.292 1.00 98.19 77 SER A O 1
ATOM 648 N N . LEU A 1 78 ? 0.223 -10.010 11.526 1.00 97.31 78 LEU A N 1
ATOM 649 C CA . LEU A 1 78 ? -0.411 -8.821 12.097 1.00 97.31 78 LEU A CA 1
ATOM 650 C C . LEU A 1 78 ? -1.917 -9.005 12.244 1.00 97.31 78 LEU A C 1
ATOM 652 O O . LEU A 1 78 ? -2.469 -8.626 13.268 1.00 97.31 78 LEU A O 1
ATOM 656 N N . GLU A 1 79 ? -2.573 -9.595 11.246 1.00 94.94 79 GLU A N 1
ATOM 657 C CA . GLU A 1 79 ? -4.006 -9.875 11.307 1.00 94.94 79 GLU A CA 1
ATOM 658 C C . GLU A 1 79 ? -4.350 -10.819 12.466 1.00 94.94 79 GLU A C 1
ATOM 660 O O . GLU A 1 79 ? -5.295 -10.556 13.204 1.00 94.94 79 GLU A O 1
ATOM 665 N N . ASN A 1 80 ? -3.547 -11.872 12.659 1.00 94.62 80 ASN A N 1
ATOM 666 C CA . ASN A 1 80 ? -3.707 -12.818 13.764 1.00 94.62 80 ASN A CA 1
ATOM 667 C C . ASN A 1 80 ? -3.357 -12.210 15.133 1.00 94.62 80 ASN A C 1
ATOM 669 O O . ASN A 1 80 ? -3.902 -12.644 16.144 1.00 94.62 80 ASN A O 1
ATOM 673 N N . GLU A 1 81 ? -2.420 -11.256 15.179 1.00 94.88 81 GLU A N 1
ATOM 674 C CA . GLU A 1 81 ? -2.037 -10.538 16.402 1.00 94.88 81 GLU A CA 1
ATOM 675 C C . GLU A 1 81 ? -3.143 -9.558 16.808 1.00 94.88 81 GLU A C 1
ATOM 677 O O . GLU A 1 81 ? -3.694 -9.644 17.904 1.00 94.88 81 GLU A O 1
ATOM 682 N N . ASN A 1 82 ? -3.462 -8.618 15.921 1.00 93.94 82 ASN A N 1
ATOM 683 C CA . ASN A 1 82 ? -4.527 -7.645 16.089 1.00 93.94 82 ASN A CA 1
ATOM 684 C C . ASN A 1 82 ? -4.829 -6.990 14.735 1.00 93.94 82 ASN A C 1
ATOM 686 O O . ASN A 1 82 ? -4.015 -6.229 14.205 1.00 93.94 82 ASN A O 1
ATOM 690 N N . HIS A 1 83 ? -6.035 -7.219 14.216 1.00 94.69 83 HIS A N 1
ATOM 691 C CA . HIS A 1 83 ? -6.487 -6.733 12.913 1.00 94.69 83 HIS A CA 1
ATOM 692 C C . HIS A 1 83 ? -6.215 -5.237 12.672 1.00 94.69 83 HIS A C 1
ATOM 694 O O . HIS A 1 83 ? -5.837 -4.846 11.567 1.00 94.69 83 HIS A O 1
ATOM 700 N N . VAL A 1 84 ? -6.293 -4.391 13.711 1.00 96.12 84 VAL A N 1
ATOM 701 C CA . VAL A 1 84 ? -6.036 -2.943 13.602 1.00 96.12 84 VAL A CA 1
ATOM 702 C C . VAL A 1 84 ? -4.622 -2.602 13.116 1.00 96.12 84 VAL A C 1
ATOM 704 O O . VAL A 1 84 ? -4.409 -1.541 12.521 1.00 96.12 84 VAL A O 1
ATOM 707 N N . LEU A 1 85 ? -3.655 -3.502 13.315 1.00 97.44 85 LEU A N 1
ATOM 708 C CA . LEU A 1 85 ? -2.265 -3.333 12.893 1.00 97.44 85 LEU A CA 1
ATOM 709 C C . LEU A 1 85 ? -2.094 -3.346 11.369 1.00 97.44 85 LEU A C 1
ATOM 711 O O . LEU A 1 85 ? -1.048 -2.933 10.872 1.00 97.44 85 LEU A O 1
ATOM 715 N N . LEU A 1 86 ? -3.124 -3.741 10.614 1.00 98.00 86 LEU A N 1
ATOM 716 C CA . LEU A 1 86 ? -3.162 -3.603 9.157 1.00 98.00 86 LEU A CA 1
ATOM 717 C C . LEU A 1 86 ? -3.4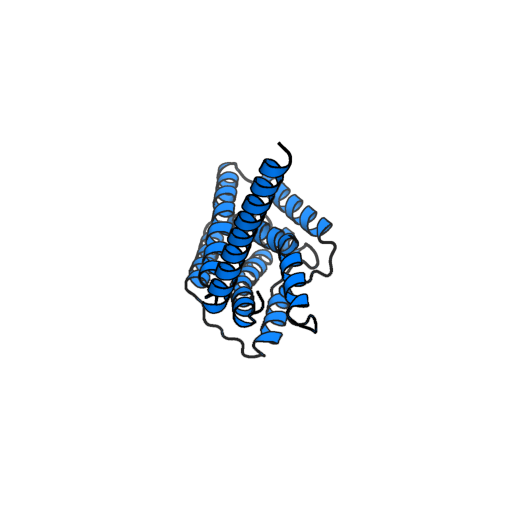63 -2.167 8.698 1.00 98.00 86 LEU A C 1
ATOM 719 O O . LEU A 1 86 ? -3.162 -1.814 7.555 1.00 98.00 86 LEU A O 1
ATOM 723 N N . SER A 1 87 ? -4.016 -1.310 9.564 1.00 97.94 87 SER A N 1
ATOM 724 C CA . SER A 1 87 ? -4.383 0.070 9.204 1.00 97.94 87 SER A CA 1
ATOM 725 C C . SER A 1 87 ? -3.230 0.912 8.634 1.00 97.94 87 SER A C 1
ATOM 727 O O . SER A 1 87 ? -3.469 1.626 7.657 1.00 97.94 87 SER A O 1
ATOM 729 N N . PRO A 1 88 ? -1.965 0.812 9.100 1.00 98.50 88 PRO A N 1
ATOM 730 C CA . PRO A 1 88 ? -0.861 1.557 8.504 1.00 98.50 88 PRO A CA 1
ATOM 731 C C . PRO A 1 88 ? -0.542 1.062 7.093 1.00 98.50 88 PRO A C 1
ATOM 733 O O . PRO A 1 88 ? -0.213 1.869 6.227 1.00 98.50 88 PRO A O 1
ATOM 736 N N . PHE A 1 89 ? -0.680 -0.242 6.832 1.00 98.62 89 PHE A N 1
ATOM 737 C CA . PHE A 1 89 ? -0.504 -0.808 5.496 1.00 98.62 89 PHE A CA 1
ATOM 738 C C . PHE A 1 89 ? -1.574 -0.288 4.542 1.00 98.62 89 PHE A C 1
ATOM 740 O O . PHE A 1 89 ? -1.229 0.218 3.477 1.00 98.62 89 PHE A O 1
ATOM 747 N N . ILE A 1 90 ? -2.845 -0.313 4.948 1.00 98.38 90 ILE A N 1
ATOM 748 C CA . ILE A 1 90 ? -3.949 0.280 4.178 1.00 98.38 90 ILE A CA 1
ATOM 749 C C . ILE A 1 90 ? -3.650 1.759 3.900 1.00 98.38 90 ILE A C 1
ATOM 751 O O . ILE A 1 90 ? -3.579 2.174 2.741 1.00 98.38 90 ILE A O 1
ATOM 755 N N . TYR A 1 91 ? -3.398 2.546 4.949 1.00 98.44 91 TYR A N 1
ATOM 756 C CA . TYR A 1 91 ? -3.176 3.983 4.837 1.00 98.44 91 TYR A CA 1
ATOM 757 C C . TYR A 1 91 ? -2.009 4.322 3.900 1.00 98.44 91 TYR A C 1
ATOM 759 O O . TYR A 1 91 ? -2.195 5.068 2.939 1.00 98.44 91 TYR A O 1
ATOM 767 N N . HIS A 1 92 ? -0.813 3.769 4.131 1.00 98.31 92 HIS A N 1
ATOM 768 C CA . HIS A 1 92 ? 0.381 4.119 3.350 1.00 98.31 92 HIS A CA 1
ATOM 769 C C . HIS A 1 92 ? 0.325 3.591 1.914 1.00 98.31 92 HIS A C 1
ATOM 771 O O . HIS A 1 92 ? 0.764 4.296 1.002 1.00 98.31 92 HIS A O 1
ATOM 777 N N . MET A 1 93 ? -0.239 2.400 1.680 1.00 98.00 93 MET A N 1
ATOM 778 C CA . MET A 1 93 ? -0.391 1.861 0.324 1.00 98.00 93 MET A CA 1
ATOM 779 C C . MET A 1 93 ? -1.328 2.737 -0.512 1.00 98.00 93 MET A C 1
ATOM 781 O O . MET A 1 93 ? -0.934 3.214 -1.582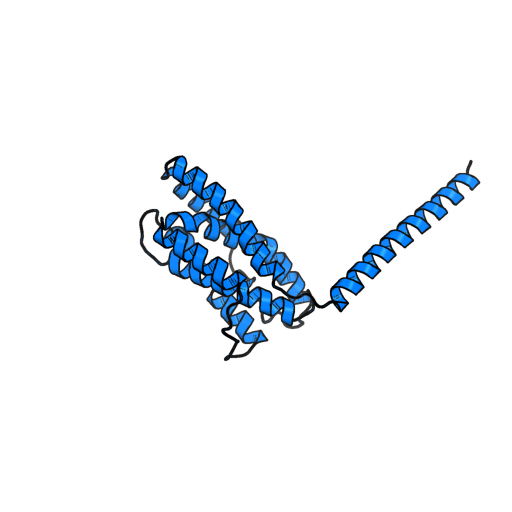 1.00 98.00 93 MET A O 1
ATOM 785 N N . TYR A 1 94 ? -2.520 3.044 0.011 1.00 98.12 94 TYR A N 1
ATOM 786 C CA . TYR A 1 94 ? -3.492 3.863 -0.710 1.00 98.12 94 TYR A CA 1
ATOM 787 C C . TYR A 1 94 ? -3.063 5.327 -0.846 1.00 98.12 94 TYR A C 1
ATOM 789 O O . TYR A 1 94 ? -3.166 5.901 -1.932 1.00 98.12 94 TYR A O 1
ATOM 797 N N . MET A 1 95 ? -2.490 5.929 0.200 1.00 97.75 95 MET A N 1
ATOM 798 C CA . MET A 1 95 ? -1.897 7.270 0.104 1.00 97.75 95 MET A CA 1
ATOM 799 C C . MET A 1 95 ? -0.780 7.328 -0.944 1.00 97.75 95 MET A C 1
ATOM 801 O O . MET A 1 95 ? -0.670 8.315 -1.684 1.00 97.75 95 MET A O 1
ATOM 805 N N . GLY A 1 96 ? 0.028 6.268 -1.031 1.00 96.38 96 GLY A N 1
ATOM 806 C CA . GLY A 1 96 ? 1.107 6.128 -1.999 1.00 96.38 96 GLY A CA 1
ATOM 807 C C . GLY A 1 96 ? 0.601 6.080 -3.438 1.00 96.38 96 GLY A C 1
ATOM 808 O O . GLY A 1 96 ? 1.045 6.879 -4.268 1.00 96.38 96 GLY A O 1
ATOM 809 N N . ILE A 1 97 ? -0.354 5.200 -3.750 1.00 96.00 97 ILE A N 1
ATOM 810 C CA . ILE A 1 97 ? -0.860 5.044 -5.123 1.00 96.00 97 ILE A CA 1
ATOM 811 C C . ILE A 1 97 ? -1.712 6.239 -5.584 1.00 96.00 97 ILE A C 1
ATOM 813 O O . ILE A 1 97 ? -1.607 6.652 -6.738 1.00 96.00 97 ILE A O 1
ATOM 817 N N . LEU A 1 98 ? -2.451 6.885 -4.676 1.00 96.31 98 LEU A N 1
ATOM 818 C CA . LEU A 1 98 ? -3.181 8.130 -4.959 1.00 96.31 98 LEU A CA 1
ATOM 819 C C . LEU A 1 98 ? -2.252 9.341 -5.164 1.00 96.31 98 LEU A C 1
ATOM 821 O O . LEU A 1 98 ? -2.693 10.388 -5.636 1.00 96.31 98 LEU A O 1
ATOM 825 N N . SER A 1 99 ? -0.973 9.229 -4.796 1.00 92.25 99 SER A N 1
ATOM 826 C CA . SER A 1 99 ? 0.013 10.305 -4.946 1.00 92.25 99 SER A CA 1
ATOM 827 C C . SER A 1 99 ? 1.033 9.973 -6.037 1.00 92.25 99 SER A C 1
ATOM 829 O O . SER A 1 99 ? 0.965 10.503 -7.144 1.00 92.25 99 SER A O 1
ATOM 831 N N . GLY A 1 100 ? 1.965 9.059 -5.759 1.00 88.00 100 GLY A N 1
ATOM 832 C CA . GLY A 1 100 ? 3.016 8.665 -6.698 1.00 88.00 100 GLY A CA 1
ATOM 833 C C . GLY A 1 100 ? 2.507 7.818 -7.867 1.00 88.00 100 GLY A C 1
ATOM 834 O O . GLY A 1 100 ? 3.102 7.855 -8.945 1.00 88.00 100 GLY A O 1
ATOM 835 N N . GLY A 1 101 ? 1.388 7.105 -7.697 1.00 87.44 101 GLY A N 1
ATOM 836 C CA . GLY A 1 101 ? 0.793 6.288 -8.759 1.00 87.44 101 GLY A CA 1
ATOM 837 C C . GLY A 1 101 ? 0.367 7.101 -9.983 1.00 87.44 101 GLY A C 1
ATOM 838 O O . GLY A 1 101 ? 0.509 6.623 -11.102 1.00 87.44 101 GLY A O 1
ATOM 839 N N . GLN A 1 102 ? -0.016 8.369 -9.806 1.00 85.50 102 GLN A N 1
ATOM 840 C CA . GLN A 1 102 ? -0.353 9.262 -10.923 1.00 85.50 102 GLN A CA 1
ATOM 841 C C . GLN A 1 102 ? 0.861 9.554 -11.819 1.00 85.50 102 GLN A C 1
ATOM 843 O O . GLN A 1 102 ? 0.754 9.588 -13.045 1.00 85.50 102 GLN A O 1
ATOM 848 N N . ILE A 1 103 ? 2.050 9.681 -11.220 1.00 86.44 103 ILE A N 1
ATOM 849 C CA . ILE A 1 103 ? 3.311 9.841 -11.960 1.00 86.44 103 ILE A CA 1
ATOM 850 C C . ILE A 1 103 ? 3.666 8.540 -12.691 1.00 86.44 103 ILE A C 1
ATOM 852 O O . ILE A 1 103 ? 4.153 8.583 -13.822 1.00 86.44 103 ILE A O 1
ATOM 856 N N . LEU A 1 104 ? 3.436 7.383 -12.060 1.00 85.00 104 LEU A N 1
ATOM 857 C CA . LEU A 1 104 ? 3.661 6.078 -12.689 1.00 85.00 104 LEU A CA 1
ATOM 858 C C . LEU A 1 104 ? 2.734 5.870 -13.891 1.00 85.00 104 LEU A C 1
ATOM 860 O O . LEU A 1 104 ? 3.220 5.486 -14.951 1.00 85.00 104 LEU A O 1
ATOM 864 N N . MET A 1 105 ? 1.452 6.218 -13.760 1.00 85.31 105 MET A N 1
ATOM 865 C CA . MET A 1 105 ? 0.477 6.187 -14.851 1.00 85.31 105 MET A CA 1
ATOM 866 C C . MET A 1 105 ? 0.907 7.082 -16.018 1.00 85.31 105 MET A C 1
ATOM 868 O O . MET A 1 105 ? 0.906 6.643 -17.165 1.00 85.31 105 MET A O 1
ATOM 872 N N . ALA A 1 106 ? 1.327 8.323 -15.745 1.00 85.31 106 ALA A N 1
ATOM 873 C CA . ALA A 1 106 ? 1.808 9.231 -16.786 1.00 85.31 106 ALA A CA 1
ATOM 874 C C . ALA A 1 106 ? 3.032 8.658 -17.522 1.00 85.31 106 ALA A C 1
ATOM 876 O O . ALA A 1 106 ? 3.070 8.646 -18.750 1.00 85.31 106 ALA A O 1
ATOM 877 N N . LYS A 1 107 ? 4.007 8.115 -16.779 1.00 82.12 107 LYS A N 1
ATOM 878 C CA . LYS A 1 107 ? 5.198 7.472 -17.360 1.00 82.12 107 LYS A CA 1
ATOM 879 C C . LYS A 1 107 ? 4.852 6.249 -18.201 1.00 82.12 107 LYS A C 1
ATOM 881 O O . LYS A 1 107 ? 5.463 6.043 -19.243 1.00 82.12 107 LYS A O 1
ATOM 886 N N . GLN A 1 108 ? 3.898 5.446 -17.750 1.00 82.25 108 GLN A N 1
ATOM 887 C CA . GLN A 1 108 ? 3.431 4.283 -18.486 1.00 82.25 108 GLN A CA 1
ATOM 888 C C . GLN A 1 108 ? 2.730 4.695 -19.782 1.00 82.25 108 GLN A C 1
ATOM 890 O O . GLN A 1 108 ? 3.083 4.180 -20.833 1.00 82.25 108 GLN A O 1
ATOM 895 N N . ARG A 1 109 ? 1.802 5.658 -19.743 1.00 83.12 109 ARG A N 1
ATOM 896 C CA . ARG A 1 109 ? 1.110 6.158 -20.946 1.00 83.12 109 ARG A CA 1
ATOM 897 C C . ARG A 1 109 ? 2.068 6.761 -21.975 1.00 83.12 109 ARG A C 1
ATOM 899 O O . ARG A 1 109 ? 1.831 6.652 -23.167 1.00 83.12 109 ARG A O 1
ATOM 906 N N . MET A 1 110 ? 3.166 7.373 -21.528 1.00 81.19 110 MET A N 1
ATOM 907 C CA . MET A 1 110 ? 4.231 7.825 -22.433 1.00 81.19 110 MET A CA 1
ATOM 908 C C . MET A 1 110 ? 5.021 6.661 -23.047 1.00 81.19 110 MET A C 1
ATOM 910 O O . MET A 1 110 ? 5.538 6.793 -24.151 1.00 81.19 110 MET A O 1
ATOM 914 N N . ALA A 1 111 ? 5.151 5.542 -22.332 1.00 76.62 111 ALA A N 1
ATOM 915 C CA . ALA A 1 111 ? 5.892 4.369 -22.786 1.00 76.62 111 ALA A CA 1
ATOM 916 C C . ALA A 1 111 ? 5.052 3.408 -23.651 1.00 76.62 111 ALA A C 1
ATOM 918 O O . ALA A 1 111 ? 5.625 2.696 -24.473 1.00 76.62 111 ALA A O 1
ATOM 919 N N . PHE A 1 112 ? 3.726 3.383 -23.479 1.00 74.19 112 PHE A N 1
ATOM 920 C CA . PHE A 1 112 ? 2.801 2.464 -24.151 1.00 74.19 112 PHE A CA 1
ATOM 921 C C . PHE A 1 112 ? 1.653 3.251 -24.806 1.00 74.19 112 PHE A C 1
ATOM 923 O O . PHE A 1 112 ? 0.911 3.966 -24.134 1.00 74.19 112 PHE A O 1
ATOM 930 N N . SER A 1 113 ? 1.530 3.137 -26.131 1.00 61.94 113 SER A N 1
ATOM 931 C CA . SER A 1 113 ? 0.829 4.079 -27.018 1.00 61.94 113 SER A CA 1
ATOM 932 C C . SER A 1 113 ? -0.704 4.084 -26.956 1.00 61.94 113 SER A C 1
ATOM 934 O O . SER A 1 113 ? -1.310 4.977 -27.543 1.00 61.94 113 SER A O 1
ATOM 936 N N . ASP A 1 114 ? -1.350 3.148 -26.256 1.00 71.00 114 ASP A N 1
ATOM 937 C CA . ASP A 1 114 ? -2.818 3.043 -26.201 1.00 71.00 114 ASP A CA 1
ATOM 938 C C . ASP A 1 114 ? -3.417 3.236 -24.795 1.00 71.00 114 ASP A C 1
ATOM 940 O O . ASP A 1 114 ? -4.632 3.144 -24.622 1.00 71.00 114 ASP A O 1
ATOM 944 N N . GLY A 1 115 ? -2.585 3.526 -23.786 1.00 69.94 115 GLY A N 1
ATOM 945 C CA . GLY A 1 115 ? -3.015 3.753 -22.402 1.00 69.94 115 GLY A CA 1
ATOM 946 C C . GLY A 1 115 ? -3.608 2.528 -21.692 1.00 69.94 115 GLY A C 1
ATOM 947 O O . GLY A 1 115 ? -3.965 2.637 -20.514 1.00 69.94 115 GLY A O 1
ATOM 948 N N . LYS A 1 116 ? -3.688 1.375 -22.363 1.00 82.25 116 LYS A N 1
ATOM 949 C CA . LYS A 1 116 ? -4.157 0.117 -21.781 1.00 82.25 116 LYS A CA 1
ATOM 950 C C . LYS A 1 116 ? -3.110 -0.460 -20.833 1.00 82.25 116 LYS A C 1
ATOM 952 O O . LYS A 1 116 ? -1.917 -0.160 -20.924 1.00 82.25 116 LYS A O 1
ATOM 957 N N . GLY A 1 117 ? -3.567 -1.257 -19.872 1.00 85.94 117 GLY A N 1
ATOM 958 C CA . GLY A 1 117 ? -2.693 -1.828 -18.851 1.00 85.94 117 GLY A CA 1
ATOM 959 C C . GLY A 1 117 ? -2.376 -0.859 -17.707 1.00 85.94 117 GLY A C 1
ATOM 960 O O . GLY A 1 117 ? -1.555 -1.182 -16.847 1.00 85.94 117 GLY A O 1
ATOM 961 N N . SER A 1 118 ? -2.976 0.340 -17.701 1.00 88.88 118 SER A N 1
ATOM 962 C CA . SER A 1 118 ? -2.771 1.400 -16.696 1.00 88.88 118 SER A CA 1
ATOM 963 C C . SER A 1 118 ? -3.826 1.454 -15.594 1.00 88.88 118 SER A C 1
ATOM 965 O O . SER A 1 118 ? -3.745 2.287 -14.689 1.00 88.88 118 SER A O 1
ATOM 967 N N . GLU A 1 119 ? -4.801 0.552 -15.653 1.00 92.19 119 GLU A N 1
ATOM 968 C CA . GLU A 1 119 ? -6.006 0.538 -14.826 1.00 92.19 119 GLU A CA 1
ATOM 969 C C . GLU A 1 119 ? -5.671 0.517 -13.329 1.00 92.19 119 GLU A C 1
ATOM 971 O O . GLU A 1 119 ? -6.280 1.262 -12.564 1.00 92.19 119 GLU A O 1
ATOM 976 N N . ALA A 1 120 ? -4.635 -0.225 -12.917 1.00 93.62 120 ALA A N 1
ATOM 977 C CA . ALA A 1 120 ? -4.128 -0.262 -11.541 1.00 93.62 120 ALA A CA 1
ATOM 978 C C . ALA A 1 120 ? -3.880 1.133 -10.927 1.00 93.62 120 ALA A C 1
ATOM 980 O O . ALA A 1 120 ? -4.070 1.324 -9.725 1.00 93.62 120 ALA A O 1
ATOM 981 N N . PHE A 1 121 ? -3.483 2.114 -11.744 1.00 93.25 121 PHE A N 1
ATOM 982 C CA . PHE A 1 121 ? -3.135 3.473 -11.314 1.00 93.25 121 PHE A CA 1
ATOM 983 C C . PHE A 1 121 ? -4.183 4.529 -11.687 1.00 93.25 121 PHE A C 1
ATOM 985 O O . PHE A 1 121 ? -4.058 5.687 -11.273 1.00 93.25 121 PHE A O 1
ATOM 992 N N . TYR A 1 122 ? -5.205 4.151 -12.454 1.00 91.75 122 TYR A N 1
ATOM 993 C CA . TYR A 1 122 ? -6.285 5.042 -12.853 1.00 91.75 122 TYR A CA 1
ATOM 994 C C . TYR A 1 122 ? -7.405 5.049 -11.808 1.00 91.75 122 TYR A C 1
ATOM 996 O O . TYR A 1 122 ? -7.964 4.011 -11.453 1.00 91.75 122 TYR A O 1
ATOM 1004 N N . PHE A 1 123 ? -7.747 6.241 -11.329 1.00 92.94 123 PHE A N 1
ATOM 1005 C CA . PHE A 1 123 ? -8.787 6.468 -10.333 1.00 92.94 123 PHE A CA 1
ATOM 1006 C C . PHE A 1 123 ? -9.852 7.383 -10.929 1.00 92.94 123 PHE A C 1
ATOM 1008 O O . PHE A 1 123 ? -9.582 8.560 -11.156 1.00 92.94 123 PHE A O 1
ATOM 1015 N N . ASP A 1 124 ? -11.055 6.854 -11.148 1.00 92.25 124 ASP A N 1
ATOM 1016 C CA . ASP A 1 124 ? -12.219 7.639 -11.576 1.00 92.25 124 ASP A CA 1
ATOM 1017 C C . ASP A 1 124 ? -12.945 8.254 -10.368 1.00 92.25 124 ASP A C 1
ATOM 1019 O O . ASP A 1 124 ? -14.118 8.008 -10.107 1.00 92.25 124 ASP A O 1
ATOM 1023 N N . ILE A 1 125 ? -12.182 8.969 -9.539 1.00 94.12 125 ILE A N 1
ATOM 1024 C CA . ILE A 1 125 ? -12.651 9.614 -8.308 1.00 94.12 125 ILE A CA 1
ATOM 1025 C C . ILE A 1 125 ? -11.877 10.909 -8.062 1.00 94.12 125 ILE A C 1
ATOM 1027 O O . ILE A 1 125 ? -10.782 11.127 -8.590 1.00 94.12 125 ILE A O 1
ATOM 1031 N N . ASN A 1 126 ? -12.396 11.756 -7.174 1.00 95.12 126 ASN A N 1
ATOM 1032 C CA . ASN A 1 126 ? -11.652 12.910 -6.690 1.00 95.12 126 ASN A CA 1
ATOM 1033 C C . ASN A 1 126 ? -10.502 12.466 -5.765 1.00 95.12 126 ASN A C 1
ATOM 1035 O O . ASN A 1 126 ? -10.677 12.230 -4.570 1.00 95.12 126 ASN A O 1
ATOM 1039 N N . VAL A 1 127 ? -9.286 12.401 -6.314 1.00 94.12 127 VAL A N 1
ATOM 1040 C CA . VAL A 1 127 ? -8.069 11.977 -5.596 1.00 94.12 127 VAL A CA 1
ATOM 1041 C C . VAL A 1 127 ? -7.791 12.819 -4.344 1.00 94.12 127 VAL A C 1
ATOM 1043 O O . VAL A 1 127 ? -7.265 12.309 -3.351 1.00 94.12 127 VAL A O 1
ATOM 1046 N N . ARG A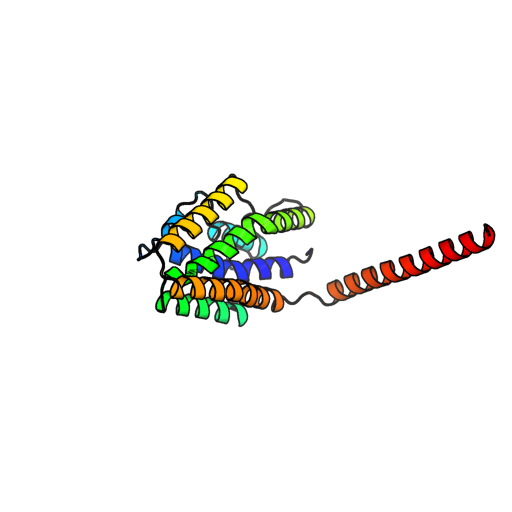 1 128 ? -8.110 14.120 -4.354 1.00 95.62 128 ARG A N 1
ATOM 1047 C CA . ARG A 1 128 ? -7.911 14.981 -3.1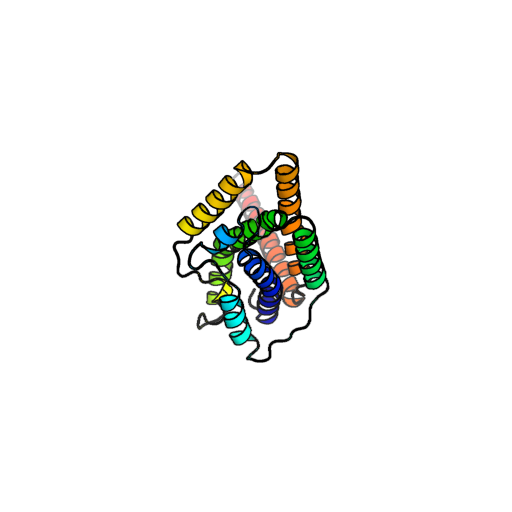77 1.00 95.62 128 ARG A CA 1
ATOM 1048 C C . ARG A 1 128 ? -8.866 14.588 -2.054 1.00 95.62 128 ARG A C 1
ATOM 1050 O O . ARG A 1 128 ? -8.432 14.497 -0.907 1.00 95.62 128 ARG A O 1
ATOM 1057 N N . GLU A 1 129 ? -10.125 14.358 -2.398 1.00 97.12 129 GLU A N 1
ATOM 1058 C CA . GLU A 1 129 ? -11.168 13.939 -1.466 1.00 97.12 129 GLU A CA 1
ATOM 1059 C C . GLU A 1 129 ? -10.880 12.556 -0.881 1.00 97.12 129 GLU A C 1
ATOM 1061 O O . GLU A 1 129 ? -10.839 12.421 0.338 1.00 97.12 129 GLU A O 1
ATOM 1066 N N . ALA A 1 130 ? -10.531 11.574 -1.716 1.00 97.44 130 ALA A N 1
ATOM 1067 C CA . ALA A 1 130 ? -10.166 10.233 -1.258 1.00 97.44 130 ALA A CA 1
ATOM 1068 C C . ALA A 1 130 ? -8.992 10.260 -0.261 1.00 97.44 130 ALA A C 1
ATOM 1070 O O . ALA A 1 130 ? -9.023 9.613 0.783 1.00 97.44 130 ALA A O 1
ATOM 1071 N N . LYS A 1 131 ? -7.965 11.085 -0.522 1.00 97.75 131 LYS A N 1
ATOM 1072 C CA . LYS A 1 131 ? -6.851 11.284 0.422 1.00 97.75 131 LYS A CA 1
ATOM 1073 C C . LYS A 1 131 ? -7.284 11.960 1.726 1.00 97.75 131 LYS A C 1
ATOM 1075 O O . LYS A 1 131 ? -6.678 11.694 2.762 1.00 97.75 131 LYS A O 1
ATOM 1080 N N . ASN A 1 132 ? -8.262 12.866 1.685 1.00 98.25 132 ASN A N 1
ATOM 1081 C CA . ASN A 1 132 ? -8.828 13.460 2.898 1.00 98.25 132 ASN A CA 1
ATOM 1082 C C . ASN A 1 132 ? -9.598 12.406 3.703 1.00 98.25 132 ASN A C 1
ATOM 1084 O O . ASN A 1 132 ? -9.375 12.303 4.903 1.00 98.25 132 ASN A O 1
ATOM 1088 N N . GLN A 1 133 ? -10.428 11.592 3.048 1.00 98.00 133 GLN A N 1
ATOM 1089 C CA . GLN A 1 133 ? -11.176 10.510 3.692 1.00 98.00 133 GLN A CA 1
ATOM 1090 C C . GLN A 1 133 ? -10.236 9.491 4.349 1.00 98.00 133 GLN A C 1
ATOM 1092 O O . GLN A 1 133 ? -10.394 9.213 5.529 1.00 98.00 133 GLN A O 1
ATOM 1097 N N . LEU A 1 134 ? -9.176 9.045 3.660 1.00 98.06 134 LEU A N 1
ATOM 1098 C CA . LEU A 1 134 ? -8.151 8.164 4.247 1.00 98.06 134 LEU A CA 1
ATOM 1099 C C . LEU A 1 134 ? -7.516 8.742 5.521 1.00 98.06 134 LEU A C 1
ATOM 1101 O O . LEU A 1 134 ? -7.299 8.014 6.487 1.00 98.06 134 LEU A O 1
ATOM 1105 N N . ARG A 1 135 ? -7.200 10.046 5.530 1.00 98.44 135 ARG A N 1
ATOM 1106 C CA . ARG A 1 135 ? -6.670 10.725 6.725 1.00 98.44 135 ARG A CA 1
ATOM 1107 C C . ARG A 1 135 ? -7.695 10.773 7.848 1.00 98.44 135 ARG A C 1
ATOM 1109 O O . ARG A 1 135 ? -7.339 10.507 8.989 1.00 98.44 135 ARG A O 1
ATOM 1116 N N . ASN A 1 136 ? -8.939 11.109 7.525 1.00 97.88 136 ASN A N 1
ATOM 1117 C CA . ASN A 1 136 ? -10.007 11.210 8.509 1.00 97.88 136 ASN A CA 1
ATOM 1118 C C . ASN A 1 136 ? -10.288 9.850 9.154 1.00 97.88 136 ASN A C 1
ATOM 1120 O O . ASN A 1 136 ? -10.312 9.774 10.376 1.00 97.88 136 ASN A O 1
ATOM 1124 N N . GLU A 1 137 ? -10.385 8.777 8.365 1.00 97.06 137 GLU A N 1
ATOM 1125 C CA . GLU A 1 137 ? -10.570 7.423 8.900 1.00 97.06 137 GLU A CA 1
ATOM 1126 C C . GLU A 1 137 ? -9.397 6.996 9.788 1.00 97.06 137 GLU A C 1
ATOM 1128 O O . GLU A 1 137 ? -9.609 6.456 10.872 1.00 97.06 137 GLU A O 1
ATOM 1133 N N . MET A 1 138 ? -8.155 7.307 9.395 1.00 97.44 138 MET A N 1
ATOM 1134 C CA . MET A 1 138 ? -6.986 7.016 10.229 1.00 97.44 138 MET A CA 1
ATOM 1135 C C . MET A 1 138 ? -6.994 7.804 11.548 1.00 97.44 138 MET A C 1
ATOM 1137 O O . MET A 1 138 ? -6.660 7.250 12.595 1.00 97.44 138 MET A O 1
ATOM 1141 N N . ASN A 1 139 ? -7.397 9.077 11.522 1.00 97.56 139 ASN A N 1
ATOM 1142 C CA . ASN A 1 139 ? -7.505 9.906 12.724 1.00 97.56 139 ASN A CA 1
ATOM 1143 C C . ASN A 1 139 ? -8.609 9.392 13.659 1.00 97.56 139 ASN A C 1
ATOM 1145 O O . ASN A 1 139 ? -8.355 9.164 14.839 1.00 97.56 139 ASN A O 1
ATOM 1149 N N . SER A 1 140 ? -9.804 9.129 13.126 1.00 95.75 140 SER A N 1
ATOM 1150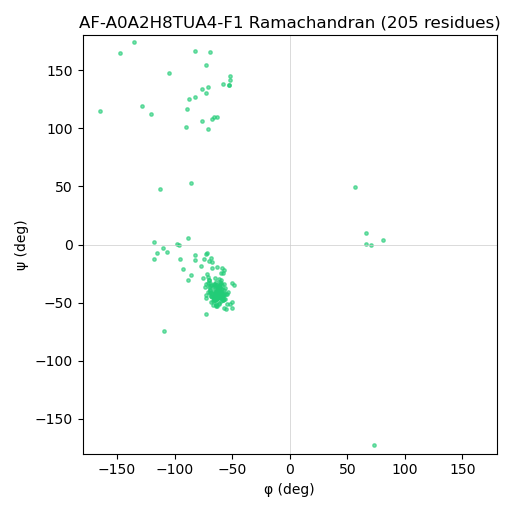 C CA . SER A 1 140 ? -10.930 8.584 13.892 1.00 95.75 140 SER A CA 1
ATOM 1151 C C . SER A 1 140 ? -10.665 7.177 14.427 1.00 95.75 140 SER A C 1
ATOM 1153 O O . SER A 1 140 ? -11.227 6.788 15.453 1.00 95.75 140 SER A O 1
ATOM 1155 N N . LEU A 1 141 ? -9.828 6.395 13.742 1.00 95.62 141 LEU A N 1
ATOM 1156 C CA . LEU A 1 141 ? -9.311 5.140 14.266 1.00 95.62 141 LEU A CA 1
ATOM 1157 C C . LEU A 1 141 ? -8.381 5.403 15.456 1.00 95.62 141 LEU A C 1
ATOM 1159 O O . LEU A 1 141 ? -8.597 4.842 16.525 1.00 95.62 141 LEU A O 1
ATOM 1163 N N . ALA A 1 142 ? -7.383 6.275 15.289 1.00 95.31 142 ALA A N 1
ATOM 1164 C CA . ALA A 1 142 ? -6.377 6.566 16.309 1.00 95.31 142 ALA A CA 1
ATOM 1165 C C . ALA A 1 142 ? -6.971 7.128 17.612 1.00 95.31 142 ALA A C 1
ATOM 1167 O O . ALA A 1 142 ? -6.473 6.804 18.687 1.00 95.31 142 ALA A O 1
ATOM 1168 N N . GLU A 1 143 ? -8.047 7.915 17.542 1.00 95.81 143 GLU A N 1
ATOM 1169 C CA . GLU A 1 143 ? -8.771 8.432 18.717 1.00 95.81 143 GLU A CA 1
ATOM 1170 C C . GLU A 1 143 ? -9.301 7.328 19.647 1.00 95.81 143 GLU A C 1
ATOM 1172 O O . GLU A 1 143 ? -9.481 7.562 20.839 1.00 95.81 143 GLU A O 1
ATOM 1177 N N . LYS A 1 144 ? -9.529 6.118 19.122 1.00 94.31 144 LYS A N 1
ATOM 1178 C CA . LYS A 1 144 ? -10.102 4.980 19.861 1.00 94.31 144 LYS A CA 1
ATOM 1179 C C . LYS A 1 144 ? -9.051 4.019 20.411 1.00 94.31 144 LYS A C 1
ATOM 1181 O O . LYS A 1 144 ? -9.415 3.001 20.997 1.00 94.31 144 LYS A O 1
ATOM 1186 N N . LEU A 1 145 ? -7.773 4.295 20.168 1.00 95.44 145 LEU A N 1
ATOM 1187 C CA . LEU A 1 145 ? -6.666 3.414 20.523 1.00 95.44 145 LEU A CA 1
ATOM 1188 C C . LEU A 1 145 ? -5.915 3.946 21.739 1.00 95.44 145 LEU A C 1
ATOM 1190 O O . LEU A 1 145 ? -5.766 5.159 21.922 1.00 95.44 145 LEU A O 1
ATOM 1194 N N . ASP A 1 146 ? -5.398 3.025 22.543 1.00 96.62 146 ASP A N 1
ATOM 1195 C CA . ASP A 1 146 ? -4.424 3.344 23.577 1.00 96.62 146 ASP A CA 1
ATOM 1196 C C . ASP A 1 146 ? -3.069 3.745 22.959 1.00 96.62 146 ASP A C 1
ATOM 1198 O O . ASP A 1 146 ? -2.799 3.558 21.764 1.00 96.62 146 ASP A O 1
ATOM 1202 N N . ASP A 1 147 ? -2.208 4.340 23.779 1.00 97.75 147 ASP A N 1
ATOM 1203 C CA . ASP A 1 147 ? -0.935 4.885 23.312 1.00 97.75 147 ASP A CA 1
ATOM 1204 C C . ASP A 1 147 ? 0.082 3.802 22.927 1.00 97.75 147 ASP A C 1
ATOM 1206 O O . ASP A 1 147 ? 0.900 4.029 22.030 1.00 97.75 147 ASP A O 1
ATOM 1210 N N . GLU A 1 148 ? 0.011 2.611 23.525 1.00 97.88 148 GLU A N 1
ATOM 1211 C CA . GLU A 1 148 ? 0.861 1.480 23.145 1.00 97.88 148 GLU A CA 1
ATOM 1212 C C . GLU A 1 148 ? 0.529 1.022 21.721 1.00 97.88 148 GLU A C 1
ATOM 1214 O O . GLU A 1 148 ? 1.419 0.896 20.870 1.00 97.88 148 GLU A O 1
ATOM 1219 N N . THR A 1 149 ? -0.760 0.872 21.422 1.00 96.88 149 THR A N 1
ATOM 1220 C CA . THR A 1 149 ? -1.253 0.513 20.099 1.00 96.88 149 THR A CA 1
ATOM 1221 C C . THR A 1 149 ? -0.895 1.595 19.082 1.00 96.88 149 THR A C 1
ATOM 1223 O O . THR A 1 149 ? -0.363 1.274 18.018 1.00 96.88 149 THR A O 1
ATOM 1226 N N . LYS A 1 150 ? -1.066 2.890 19.396 1.00 98.00 150 LYS A N 1
ATOM 1227 C CA . LYS A 1 150 ? -0.625 3.987 18.505 1.00 98.00 150 LYS A CA 1
ATOM 1228 C C . LYS A 1 150 ? 0.875 3.920 18.206 1.00 98.00 150 LYS A C 1
ATOM 1230 O O . LYS A 1 150 ? 1.282 4.053 17.049 1.00 98.00 150 LYS A O 1
ATOM 1235 N N . LEU A 1 151 ? 1.709 3.679 19.220 1.00 98.06 151 LEU A N 1
ATOM 1236 C CA . LEU A 1 151 ? 3.150 3.490 19.032 1.00 98.06 151 LEU A CA 1
ATOM 1237 C C . LEU A 1 151 ? 3.445 2.270 18.155 1.00 98.06 151 LEU A C 1
ATOM 1239 O O . LEU A 1 151 ? 4.361 2.320 17.325 1.00 98.06 151 LEU A O 1
ATOM 1243 N N . ARG A 1 152 ? 2.667 1.190 18.287 1.00 98.12 152 ARG A N 1
ATOM 1244 C CA . ARG A 1 152 ? 2.780 0.030 17.402 1.00 98.12 152 ARG A CA 1
ATOM 1245 C C . ARG A 1 152 ? 2.421 0.387 15.959 1.00 98.12 152 ARG A C 1
ATOM 1247 O O . ARG A 1 152 ? 3.213 0.074 15.074 1.00 98.12 152 ARG A O 1
ATOM 1254 N N . LEU A 1 153 ? 1.349 1.141 15.706 1.00 98.12 153 LEU A N 1
ATOM 1255 C CA . LEU A 1 153 ? 0.990 1.607 14.355 1.00 98.12 153 LEU A CA 1
ATOM 1256 C C . LEU A 1 153 ? 2.096 2.455 13.696 1.00 98.12 153 LEU A C 1
ATOM 1258 O O . LEU A 1 153 ? 2.325 2.369 12.484 1.00 98.12 153 LEU A O 1
ATOM 1262 N N . LEU A 1 154 ? 2.835 3.248 14.478 1.00 97.94 154 LEU A N 1
ATOM 1263 C CA . LEU A 1 154 ? 4.000 3.993 13.983 1.00 97.94 154 LEU A CA 1
ATOM 1264 C C . LEU A 1 154 ? 5.177 3.076 13.618 1.00 97.94 154 LEU A C 1
ATOM 1266 O O . LEU A 1 154 ? 5.897 3.354 12.654 1.00 97.94 154 LEU A O 1
ATOM 1270 N N . LYS A 1 155 ? 5.387 1.979 14.358 1.00 98.38 155 LYS A N 1
ATOM 1271 C CA . LYS A 1 155 ? 6.378 0.954 13.990 1.00 98.38 155 LYS A CA 1
ATOM 1272 C C . LYS A 1 155 ? 5.967 0.256 12.696 1.00 98.38 155 LYS A C 1
ATOM 1274 O O . LYS A 1 155 ? 6.786 0.164 11.782 1.00 98.38 155 LYS A O 1
ATOM 1279 N N . GLU A 1 156 ? 4.698 -0.119 12.575 1.00 98.56 156 GLU A N 1
ATOM 1280 C CA . GLU A 1 156 ? 4.171 -0.751 11.364 1.00 98.56 156 GLU A CA 1
ATOM 1281 C C . GLU A 1 156 ? 4.245 0.175 10.149 1.00 98.56 156 GLU A C 1
ATOM 1283 O O . GLU A 1 156 ? 4.635 -0.252 9.067 1.00 98.56 156 GLU A O 1
ATOM 1288 N N . SER A 1 157 ? 4.031 1.481 10.335 1.00 98.25 157 SER A N 1
ATOM 1289 C CA . SER A 1 157 ? 4.265 2.476 9.282 1.00 98.25 157 SER A CA 1
ATOM 1290 C C . SER A 1 157 ? 5.678 2.384 8.698 1.00 98.25 157 SER A C 1
ATOM 1292 O O . SER A 1 157 ? 5.838 2.467 7.485 1.00 98.25 157 SER A O 1
ATOM 1294 N N . LYS A 1 158 ? 6.713 2.169 9.526 1.00 98.12 158 LYS A N 1
ATOM 1295 C CA . LYS A 1 158 ? 8.094 1.962 9.045 1.00 98.12 158 LYS A CA 1
ATOM 1296 C C . LYS A 1 158 ? 8.238 0.626 8.315 1.00 98.12 158 LYS A C 1
ATOM 1298 O O . LYS A 1 158 ? 8.927 0.564 7.295 1.00 98.12 158 LYS A O 1
ATOM 1303 N N . MET A 1 159 ? 7.579 -0.421 8.809 1.00 98.50 159 MET A N 1
ATOM 1304 C CA . MET A 1 159 ? 7.589 -1.746 8.187 1.00 98.50 159 MET A CA 1
ATOM 1305 C C . MET A 1 159 ? 6.993 -1.738 6.781 1.00 98.50 159 MET A C 1
ATOM 1307 O O . MET A 1 159 ? 7.572 -2.375 5.900 1.00 98.50 159 MET A O 1
ATOM 1311 N N . VAL A 1 160 ? 5.946 -0.941 6.526 1.00 98.44 160 VAL A N 1
ATOM 1312 C CA . VAL A 1 160 ? 5.405 -0.737 5.169 1.00 98.44 160 VAL A CA 1
ATOM 1313 C C . VAL A 1 160 ? 6.516 -0.333 4.195 1.00 98.44 160 VAL A C 1
ATOM 1315 O O . VAL A 1 160 ? 6.692 -0.964 3.153 1.00 98.44 160 VAL A O 1
ATOM 1318 N N . TYR A 1 161 ? 7.319 0.681 4.538 1.00 96.88 161 TYR A N 1
ATOM 1319 C CA . TYR A 1 161 ? 8.415 1.139 3.674 1.00 96.88 161 TYR A CA 1
ATOM 1320 C C . TYR A 1 161 ? 9.485 0.063 3.480 1.00 96.88 161 TYR A C 1
ATOM 1322 O O . TYR A 1 161 ? 9.981 -0.119 2.366 1.00 96.88 161 TYR A O 1
ATOM 1330 N N . LEU A 1 162 ? 9.852 -0.660 4.541 1.00 98.00 162 LEU A N 1
ATOM 1331 C CA . LEU A 1 162 ? 10.865 -1.713 4.464 1.00 98.00 162 LEU A CA 1
ATOM 1332 C C . LEU A 1 162 ? 10.422 -2.860 3.550 1.00 98.00 162 LEU A C 1
ATOM 1334 O O . LEU A 1 162 ? 11.190 -3.279 2.682 1.00 98.00 162 LEU A O 1
ATOM 1338 N N . LEU A 1 163 ? 9.185 -3.331 3.703 1.00 98.19 163 LEU A N 1
ATOM 1339 C CA . LEU A 1 163 ? 8.638 -4.426 2.907 1.00 98.19 163 LEU A CA 1
ATOM 1340 C C . LEU A 1 163 ? 8.373 -4.002 1.454 1.00 98.19 163 LEU A C 1
ATOM 1342 O O . LEU A 1 163 ? 8.758 -4.723 0.532 1.00 98.19 163 LEU A O 1
ATOM 1346 N N . ASN A 1 164 ? 7.849 -2.793 1.222 1.00 97.00 164 ASN A N 1
ATOM 1347 C CA . ASN A 1 164 ? 7.704 -2.237 -0.129 1.00 97.00 164 ASN A CA 1
ATOM 1348 C C . ASN A 1 164 ? 9.063 -2.150 -0.844 1.00 97.00 164 ASN A C 1
ATOM 1350 O O . ASN A 1 164 ? 9.190 -2.532 -2.009 1.00 97.00 164 ASN A O 1
ATOM 1354 N N . ASN A 1 165 ? 10.108 -1.709 -0.139 1.00 94.88 165 ASN A N 1
ATOM 1355 C CA . ASN A 1 165 ? 11.457 -1.645 -0.695 1.00 94.88 165 ASN A CA 1
ATOM 1356 C C . ASN A 1 165 ? 12.027 -3.032 -1.018 1.00 94.88 165 ASN A C 1
ATOM 1358 O O . ASN A 1 165 ? 12.749 -3.162 -2.005 1.00 94.88 165 ASN A O 1
ATOM 1362 N N . LYS A 1 166 ? 11.713 -4.073 -0.235 1.00 95.75 166 LYS A N 1
ATOM 1363 C CA . LYS A 1 166 ? 12.100 -5.454 -0.572 1.00 95.75 166 LYS A CA 1
ATOM 1364 C C . LYS A 1 166 ? 11.439 -5.921 -1.873 1.00 95.75 166 LYS A C 1
ATOM 1366 O O . LYS A 1 166 ? 12.149 -6.416 -2.746 1.00 95.75 166 LYS A O 1
ATOM 1371 N N . LEU A 1 167 ? 10.132 -5.686 -2.047 1.00 94.50 167 LEU A N 1
ATOM 1372 C CA . LEU A 1 167 ? 9.417 -6.035 -3.287 1.00 94.50 167 LEU A CA 1
ATOM 1373 C C . LEU A 1 167 ? 10.040 -5.369 -4.520 1.00 94.50 167 LEU A C 1
ATOM 1375 O O . LEU A 1 167 ? 10.216 -6.014 -5.558 1.00 94.50 167 LEU A O 1
ATOM 1379 N N . VAL A 1 168 ? 10.396 -4.086 -4.398 1.00 91.69 168 VAL A N 1
ATOM 1380 C CA . VAL A 1 168 ? 11.031 -3.320 -5.480 1.00 91.69 168 VAL A CA 1
ATOM 1381 C C . VAL A 1 168 ? 12.456 -3.809 -5.752 1.00 91.69 168 VAL A C 1
ATOM 1383 O O . VAL A 1 168 ? 12.831 -3.953 -6.913 1.00 91.69 168 VAL A O 1
ATOM 1386 N N . LYS A 1 169 ? 13.252 -4.105 -4.716 1.00 89.75 169 LYS A N 1
ATOM 1387 C CA . LYS A 1 169 ? 14.645 -4.572 -4.867 1.00 89.75 169 LYS A CA 1
ATOM 1388 C C . LYS A 1 169 ? 14.763 -5.919 -5.574 1.00 89.75 169 LYS A C 1
ATOM 1390 O O . LYS A 1 169 ? 15.732 -6.135 -6.292 1.00 89.75 169 LYS A O 1
ATOM 1395 N N . GLU A 1 170 ? 13.790 -6.813 -5.410 1.00 87.62 170 GLU A N 1
ATOM 1396 C CA . GLU A 1 170 ? 13.765 -8.081 -6.149 1.00 87.62 170 GLU A CA 1
ATOM 1397 C C . GLU A 1 170 ? 13.423 -7.902 -7.637 1.00 87.62 170 GLU A C 1
ATOM 1399 O O . GLU A 1 170 ? 13.422 -8.872 -8.402 1.00 87.62 170 GLU A O 1
ATOM 1404 N N . VAL A 1 171 ? 13.043 -6.696 -8.090 1.00 84.75 171 VAL A N 1
ATOM 1405 C CA . VAL A 1 171 ? 12.780 -6.461 -9.516 1.00 84.75 171 VAL A CA 1
ATOM 1406 C C . VAL A 1 171 ? 14.143 -6.367 -10.180 1.00 84.75 171 VAL A C 1
ATOM 1408 O O . VAL A 1 171 ? 14.856 -5.378 -10.015 1.00 84.75 171 VAL A O 1
ATOM 1411 N N . LYS A 1 172 ? 14.525 -7.405 -10.928 1.00 75.50 172 LYS A N 1
ATOM 1412 C CA . LYS A 1 172 ? 15.752 -7.366 -11.723 1.00 75.50 172 LYS A CA 1
ATOM 1413 C C . LYS A 1 172 ? 15.602 -6.272 -12.775 1.00 75.50 172 LYS A C 1
ATOM 1415 O O . LYS A 1 172 ? 14.809 -6.402 -13.702 1.00 75.50 172 LYS A O 1
ATOM 1420 N N . VAL A 1 173 ? 16.349 -5.187 -12.608 1.00 70.94 173 VAL A N 1
ATOM 1421 C CA . VAL A 1 173 ? 16.477 -4.155 -13.635 1.00 70.94 173 VAL A CA 1
ATOM 1422 C C . VAL A 1 173 ? 17.544 -4.634 -14.622 1.00 70.94 173 VAL A C 1
ATOM 1424 O O . VAL A 1 173 ? 18.641 -4.967 -14.169 1.00 70.94 173 VAL A O 1
ATOM 1427 N N . PRO A 1 174 ? 17.255 -4.686 -15.934 1.00 74.00 174 PRO A N 1
ATOM 1428 C CA . PRO A 1 174 ? 18.242 -5.071 -16.938 1.00 74.00 174 PRO A CA 1
ATOM 1429 C C . PRO A 1 174 ? 19.526 -4.240 -16.834 1.00 74.00 174 PRO A C 1
ATOM 1431 O O . PRO A 1 174 ? 19.477 -3.017 -16.643 1.00 74.00 174 PRO A O 1
ATOM 1434 N N . THR A 1 175 ? 20.677 -4.901 -16.962 1.00 72.62 175 THR A N 1
ATOM 1435 C CA . THR A 1 175 ? 22.001 -4.279 -16.826 1.00 72.62 175 THR A CA 1
ATOM 1436 C C . THR A 1 175 ? 22.210 -3.168 -17.854 1.00 72.62 175 THR A C 1
ATOM 1438 O O . THR A 1 175 ? 22.820 -2.149 -17.536 1.00 72.62 175 THR A O 1
ATOM 1441 N N . GLU A 1 176 ? 21.640 -3.294 -19.056 1.00 73.94 176 GLU A N 1
ATOM 1442 C CA . GLU A 1 176 ? 21.749 -2.282 -20.111 1.00 73.94 176 GLU A CA 1
ATOM 1443 C C . GLU A 1 176 ? 21.119 -0.950 -19.678 1.00 73.94 176 GLU A C 1
ATOM 1445 O O . GLU A 1 176 ? 21.679 0.119 -19.916 1.00 73.94 176 GLU A O 1
ATOM 1450 N N . ILE A 1 177 ? 19.992 -0.995 -18.958 1.00 71.50 177 ILE A N 1
ATOM 1451 C CA . ILE A 1 177 ? 19.319 0.208 -18.442 1.00 71.50 177 ILE A CA 1
ATOM 1452 C C . ILE A 1 177 ? 20.180 0.896 -17.376 1.00 71.50 177 ILE A C 1
ATOM 1454 O O . ILE A 1 177 ? 20.206 2.128 -17.295 1.00 71.50 177 ILE A O 1
ATOM 1458 N N . LEU A 1 178 ? 20.882 0.119 -16.548 1.00 75.44 178 LEU A N 1
ATOM 1459 C CA . LEU A 1 178 ? 21.796 0.654 -15.538 1.00 75.44 178 LEU A CA 1
ATOM 1460 C C . LEU A 1 178 ? 23.013 1.322 -16.194 1.00 75.44 178 LEU A C 1
ATOM 1462 O O . LEU A 1 178 ? 23.376 2.432 -15.803 1.00 75.44 178 LEU A O 1
ATOM 1466 N N . LEU A 1 179 ? 23.579 0.698 -17.230 1.00 78.50 179 LEU A N 1
ATOM 1467 C CA . LEU A 1 179 ? 24.702 1.242 -17.997 1.00 78.50 179 LEU A CA 1
ATOM 1468 C C . LEU A 1 179 ? 24.330 2.539 -18.723 1.00 78.50 179 LEU A C 1
ATOM 1470 O O . LEU A 1 179 ? 25.070 3.515 -18.633 1.00 78.50 179 LEU A O 1
ATOM 1474 N N . ILE A 1 180 ? 23.161 2.595 -19.371 1.00 80.25 180 ILE A N 1
ATOM 1475 C CA . ILE A 1 180 ? 22.678 3.815 -20.035 1.00 80.25 180 ILE A CA 1
ATOM 1476 C C . ILE A 1 180 ? 22.573 4.966 -19.028 1.00 80.25 180 ILE A C 1
ATOM 1478 O O . ILE A 1 180 ? 23.083 6.056 -19.279 1.00 80.25 180 ILE A O 1
ATOM 1482 N N . LYS A 1 181 ? 21.968 4.733 -17.855 1.00 80.38 181 LYS A N 1
ATOM 1483 C CA . LYS A 1 181 ? 21.875 5.763 -16.805 1.00 80.38 181 LYS A CA 1
ATOM 1484 C C . LYS A 1 181 ? 23.248 6.232 -16.330 1.00 80.38 181 LYS A C 1
ATOM 1486 O O . LYS A 1 181 ? 23.427 7.429 -16.120 1.00 80.38 181 LYS A O 1
ATOM 1491 N N . LEU A 1 182 ? 24.203 5.316 -16.180 1.00 87.75 182 LEU A N 1
ATOM 1492 C CA . LEU A 1 182 ? 25.569 5.650 -15.785 1.00 87.75 182 LEU A CA 1
ATOM 1493 C C . LEU A 1 182 ? 26.259 6.528 -16.839 1.00 87.75 182 LEU A C 1
ATOM 1495 O O . LEU A 1 182 ? 26.829 7.557 -16.485 1.00 87.75 182 LEU A O 1
ATOM 1499 N N . ILE A 1 183 ? 26.143 6.176 -18.125 1.00 91.56 183 ILE A N 1
ATOM 1500 C CA . ILE A 1 183 ? 26.688 6.968 -19.239 1.00 91.56 183 ILE A CA 1
ATOM 1501 C C . ILE A 1 183 ? 26.085 8.376 -19.245 1.00 91.56 183 ILE A C 1
ATOM 1503 O O . ILE A 1 183 ? 26.823 9.350 -19.364 1.00 91.56 183 ILE A O 1
ATOM 1507 N N . PHE A 1 184 ? 24.769 8.505 -19.054 1.00 89.81 184 PHE A N 1
ATOM 1508 C CA . PHE A 1 184 ? 24.113 9.813 -18.965 1.00 89.81 184 PHE A CA 1
ATOM 1509 C C . PHE A 1 184 ? 24.641 10.658 -17.797 1.00 89.81 184 PHE A C 1
ATOM 1511 O O . PHE A 1 184 ? 24.932 11.837 -17.983 1.00 89.81 184 PHE A O 1
ATOM 1518 N N . VAL A 1 185 ? 24.802 10.070 -16.606 1.00 90.75 185 VAL A N 1
ATOM 1519 C CA . VAL A 1 185 ? 25.341 10.780 -15.430 1.00 90.75 185 VAL A CA 1
ATOM 1520 C C . VAL A 1 185 ? 26.785 11.225 -15.667 1.00 90.75 185 VAL A C 1
ATOM 1522 O O . VAL A 1 185 ? 27.124 12.374 -15.385 1.00 90.75 185 VAL A O 1
ATOM 1525 N N . ILE A 1 186 ? 27.621 10.354 -16.240 1.00 93.94 186 ILE A N 1
ATOM 1526 C CA . ILE A 1 186 ? 29.004 10.689 -16.608 1.00 93.94 186 ILE A CA 1
ATOM 1527 C C . ILE A 1 186 ? 29.023 11.808 -17.656 1.00 93.94 186 ILE A C 1
ATOM 1529 O O . ILE A 1 186 ? 29.785 12.761 -17.517 1.00 93.94 186 ILE A O 1
ATOM 1533 N N . GLY A 1 187 ? 28.154 11.741 -18.667 1.00 92.19 187 GLY A N 1
ATOM 1534 C CA . GLY A 1 187 ? 28.028 12.771 -19.698 1.00 92.19 187 GLY A CA 1
ATOM 1535 C C . GLY A 1 187 ? 27.663 14.142 -19.124 1.00 92.19 187 GLY A C 1
ATOM 1536 O O . GLY A 1 187 ? 28.292 15.138 -19.477 1.00 92.19 187 GLY A O 1
ATOM 1537 N N . ILE A 1 188 ? 26.716 14.195 -18.180 1.00 93.19 188 ILE A N 1
ATOM 1538 C CA . ILE A 1 188 ? 26.368 15.430 -17.457 1.00 93.19 188 ILE A CA 1
ATOM 1539 C C . ILE A 1 188 ? 27.580 15.954 -16.682 1.00 93.19 188 ILE A C 1
ATOM 1541 O O . ILE A 1 188 ? 27.880 17.145 -16.743 1.00 93.19 188 ILE A O 1
ATOM 1545 N N . PHE A 1 189 ? 28.309 15.079 -15.988 1.00 94.38 189 PHE A N 1
ATOM 1546 C CA . PHE A 1 189 ? 29.488 15.478 -15.220 1.00 94.38 189 PHE A CA 1
ATOM 1547 C C . PHE A 1 189 ? 30.596 16.055 -16.118 1.00 94.38 189 PHE A C 1
ATOM 1549 O O . PHE A 1 189 ? 31.166 17.103 -15.811 1.00 94.38 189 PHE A O 1
ATOM 1556 N N . ILE A 1 190 ? 30.851 15.429 -17.272 1.00 94.88 190 ILE A N 1
ATOM 1557 C CA . ILE A 1 190 ? 31.798 15.928 -18.282 1.00 94.88 190 ILE A CA 1
ATOM 1558 C C . ILE A 1 190 ? 31.352 17.296 -18.811 1.00 94.88 190 ILE A C 1
ATOM 1560 O O . ILE A 1 190 ? 32.169 18.214 -18.893 1.00 94.88 190 ILE A O 1
ATOM 1564 N N . LEU A 1 191 ? 30.065 17.457 -19.133 1.00 94.50 191 LEU A N 1
ATOM 1565 C CA . LEU A 1 191 ? 29.514 18.722 -19.617 1.00 94.50 191 LEU A CA 1
ATOM 1566 C C . LEU A 1 191 ? 29.710 19.850 -18.594 1.00 94.50 191 LEU A C 1
ATOM 1568 O O . LEU A 1 191 ? 30.151 20.937 -18.961 1.00 94.50 191 LEU A O 1
ATOM 1572 N N . VAL A 1 192 ? 29.454 19.584 -17.310 1.00 95.06 192 VAL A N 1
ATOM 1573 C CA . VAL A 1 192 ? 29.674 20.551 -16.221 1.00 95.06 192 VAL A CA 1
ATOM 1574 C C . VAL A 1 192 ? 31.148 20.962 -16.132 1.00 95.06 192 VAL A C 1
ATOM 1576 O O . VAL A 1 192 ? 31.443 22.153 -16.026 1.00 95.06 192 VAL A O 1
ATOM 1579 N N . ILE A 1 193 ? 32.086 20.014 -16.240 1.00 94.69 193 ILE A N 1
ATOM 1580 C CA . ILE A 1 193 ? 33.529 20.313 -16.240 1.00 94.69 193 ILE A CA 1
ATOM 1581 C C . ILE A 1 193 ? 33.920 21.177 -17.445 1.00 94.69 193 ILE A C 1
ATOM 1583 O O . ILE A 1 193 ? 34.708 22.115 -17.300 1.00 94.69 193 ILE A O 1
ATOM 1587 N N . LEU A 1 194 ? 33.392 20.877 -18.634 1.00 93.81 194 LEU A N 1
ATOM 1588 C CA . LEU A 1 194 ? 33.665 21.654 -19.844 1.00 93.81 194 LEU A CA 1
ATOM 1589 C C . LEU A 1 194 ? 33.137 23.086 -19.716 1.00 93.81 194 LEU A C 1
ATOM 1591 O O . LEU A 1 194 ? 33.885 24.028 -19.975 1.00 93.81 194 LEU A O 1
ATOM 1595 N N . LEU A 1 195 ? 31.898 23.254 -19.249 1.00 93.44 195 LEU A N 1
ATOM 1596 C CA . LEU A 1 195 ? 31.301 24.569 -19.007 1.00 93.44 195 LEU A CA 1
ATOM 1597 C C . LEU A 1 195 ? 32.098 25.373 -17.973 1.00 93.44 195 LEU A C 1
ATOM 1599 O O . LEU A 1 195 ? 32.357 26.554 -18.192 1.00 93.44 195 LEU A O 1
ATOM 1603 N N . TRP A 1 196 ? 32.558 24.731 -16.895 1.00 93.38 196 TRP A N 1
ATOM 1604 C CA . TRP A 1 196 ? 33.413 25.368 -15.892 1.00 93.38 196 TRP A CA 1
ATOM 1605 C C . TRP A 1 196 ? 34.777 25.797 -16.454 1.00 93.38 196 TRP A C 1
ATOM 1607 O O . TRP A 1 196 ? 35.274 26.880 -16.146 1.00 93.38 196 TRP A O 1
ATOM 1617 N N . LYS A 1 197 ? 35.394 24.983 -17.322 1.00 91.06 197 LYS A N 1
ATOM 1618 C CA . LYS A 1 197 ? 36.645 25.363 -17.998 1.00 91.06 197 LYS A CA 1
ATOM 1619 C C . LYS A 1 197 ? 36.448 26.546 -18.945 1.00 91.06 197 LYS A C 1
ATOM 1621 O O . LYS A 1 197 ? 37.290 27.443 -18.964 1.00 91.06 197 LYS A O 1
ATOM 1626 N N . VAL A 1 198 ? 35.359 26.558 -19.718 1.00 91.00 198 VAL A N 1
ATOM 1627 C CA . VAL A 1 198 ? 35.032 27.660 -20.637 1.00 91.00 198 VAL A CA 1
ATOM 1628 C C . VAL A 1 198 ? 34.769 28.949 -19.863 1.00 91.00 198 VAL A C 1
ATOM 1630 O O . VAL A 1 198 ? 35.348 29.978 -20.205 1.00 91.00 198 VAL A O 1
ATOM 1633 N N . SER A 1 199 ? 33.976 28.899 -18.788 1.00 86.62 199 SER A N 1
ATOM 1634 C CA . SER A 1 199 ? 33.691 30.080 -17.967 1.00 86.62 199 SER A CA 1
ATOM 1635 C C . SER A 1 199 ? 34.946 30.625 -17.284 1.00 86.62 199 SER A C 1
ATOM 1637 O O . SER A 1 199 ? 35.182 31.831 -17.320 1.00 86.62 199 SER A O 1
ATOM 1639 N N . LYS A 1 200 ? 35.813 29.754 -16.748 1.00 87.50 200 LYS A N 1
ATOM 1640 C CA . LYS A 1 200 ? 37.104 30.158 -16.169 1.00 87.50 200 LYS A CA 1
ATOM 1641 C C . LYS A 1 200 ? 38.026 30.810 -17.204 1.00 87.50 200 LYS A C 1
ATOM 1643 O O . LYS A 1 200 ? 38.666 31.813 -16.900 1.00 87.50 200 LYS A O 1
ATOM 1648 N N . LYS A 1 201 ? 38.086 30.262 -18.423 1.00 83.50 201 LYS A N 1
ATOM 1649 C CA . LYS A 1 201 ? 38.880 30.836 -19.521 1.00 83.50 201 LYS A CA 1
ATOM 1650 C C . LYS A 1 201 ? 38.337 32.202 -19.952 1.00 83.50 201 LYS A C 1
ATOM 1652 O O . LYS A 1 201 ? 39.125 33.099 -20.204 1.00 83.50 201 LYS A O 1
ATOM 1657 N N . PHE A 1 202 ? 37.017 32.363 -20.003 1.00 81.06 202 PHE A N 1
ATOM 1658 C CA . PHE A 1 202 ? 36.366 33.635 -20.320 1.00 81.06 202 PHE A CA 1
ATOM 1659 C C . PHE A 1 202 ? 36.633 34.704 -19.246 1.00 81.06 202 PHE A C 1
ATOM 1661 O O . PHE A 1 202 ? 36.972 35.833 -19.579 1.00 81.06 202 PHE A O 1
ATOM 1668 N N . LEU A 1 203 ? 36.580 34.328 -17.962 1.00 76.19 203 LEU A N 1
ATOM 1669 C CA . LEU A 1 203 ? 36.947 35.197 -16.836 1.00 76.19 203 LEU A CA 1
ATOM 1670 C C . LEU A 1 203 ? 38.405 35.679 -16.911 1.00 76.19 203 LEU A C 1
ATOM 1672 O O . LEU A 1 203 ? 38.648 36.856 -16.700 1.00 76.19 203 LEU A O 1
ATOM 1676 N N . MET A 1 204 ? 39.359 34.814 -17.272 1.00 73.94 204 MET A N 1
ATOM 1677 C CA . MET A 1 204 ? 40.773 35.196 -17.459 1.00 73.94 204 MET A CA 1
ATOM 1678 C C . MET A 1 204 ? 41.037 36.127 -18.653 1.00 73.94 204 MET A C 1
ATOM 1680 O O . MET A 1 204 ? 42.136 36.648 -18.775 1.00 73.94 204 MET A O 1
ATOM 1684 N N . VAL A 1 205 ? 40.091 36.270 -19.584 1.00 74.62 205 VAL A N 1
ATOM 1685 C CA . VAL A 1 205 ? 40.226 37.181 -20.736 1.00 74.62 205 VAL A CA 1
ATOM 1686 C C . VAL A 1 205 ? 39.616 38.555 -20.430 1.00 74.62 205 VAL A C 1
ATOM 1688 O O . VAL A 1 205 ? 39.957 39.534 -21.084 1.00 74.62 205 VAL A O 1
ATOM 1691 N N . LEU A 1 206 ? 38.715 38.632 -19.447 1.00 66.50 206 LEU A N 1
ATOM 1692 C CA . LEU A 1 206 ? 38.006 39.854 -19.055 1.00 66.50 206 LEU A CA 1
ATOM 1693 C C . LEU A 1 206 ? 38.654 40.609 -17.882 1.00 66.50 206 LEU A C 1
ATOM 1695 O O . LEU A 1 206 ? 38.267 41.749 -17.633 1.00 66.50 206 LEU A O 1
ATOM 1699 N N . PHE A 1 207 ? 39.607 39.990 -17.183 1.00 57.81 207 PHE A N 1
ATOM 1700 C CA . PHE A 1 207 ? 40.356 40.538 -16.048 1.00 57.81 207 PHE A CA 1
ATOM 1701 C C . PHE A 1 207 ? 41.847 40.276 -16.241 1.00 57.81 207 PHE A C 1
ATOM 1703 O O . PHE A 1 207 ? 42.644 41.161 -15.863 1.00 57.81 207 PHE A O 1
#

Mean predicted aligned error: 7.5 Å

Solvent-accessible surface area (backbone atoms only — not comparable to full-atom values): 11613 Å² total; per-residue (Å²): 126,80,54,66,66,55,51,50,54,51,52,60,53,50,36,58,54,46,40,52,52,53,57,57,21,69,43,92,52,82,84,46,55,32,59,70,62,64,44,77,79,62,82,40,46,67,32,33,51,54,17,44,33,67,78,50,40,97,76,52,85,85,81,77,48,72,51,49,51,54,46,52,54,48,53,52,50,34,47,74,72,42,58,66,59,46,49,36,49,53,49,53,52,53,54,41,43,66,52,59,22,50,56,50,37,53,49,42,42,76,62,38,95,80,54,73,55,38,44,53,44,60,65,100,56,63,57,70,57,54,52,49,50,54,50,49,54,52,49,63,44,54,74,77,50,58,71,68,57,52,53,48,41,56,53,41,42,54,46,45,56,54,49,52,49,43,50,55,67,71,51,75,71,60,66,68,63,54,50,54,54,48,52,52,52,50,50,51,54,52,49,52,52,51,52,52,52,51,52,53,53,52,51,67,73,78,108

Secondary structure (DSSP, 8-state):
---HHHHHHHHHHHHHHHHHHHHHHTS--TT-THHHHTSTT---HHHHHHHHHHHH-TT------HHHHHHHHHHHHHHHH-GGGGHHHHHHHHHHHTTHHHHHHHHHHHHSTT-TT-GGG---S-HHHHHHHHHHHHHHHHTTS-HHHHHHHHHHHHHHHHHHHHHHHTS---HHHHHHHHHHHHHHHHHHHHHHHHHHHHHHHH-